Protein AF-A0A7R9TCC6-F1 (afdb_monomer_lite)

Foldseek 3Di:
DDDDDDDDDDDDDDDDDDDDDDDYDDDDDDDDDDDPDPPPPDVVNVVVVPDAQPEPDPPVDAAAWQQQFAADDDDDPCPPPCVQDDPSHHHDQPDPVDGDGDLGDARHAHPVPRDGHHAAWADWDWDDPDPFKIKIKTKHFFQAQPVSYWYDWDAAPVRAIETGMFIKIWIFGPVCVVCVVVDDDTSVVTTPGMDGLARWEAEQVRFTADAQDPVAADQGNHRQQQAFNNRGGWFPGDHDPGRYYQGTKHDKDFQQACNVHDPPDHNATKIKIKHDDGHTDPPDDGGPPIWMWIARRVVSYTYTD

Secondary structure (DSSP, 8-state):
-PPPP--PPPPP------------------------------HHHHHHTSS----S---SSPEETT--------TTTTTT-GGG--TT-------TT-----S--TTEE-TTT--B--SEEEEEEEEESSSSEEEEEEEEE--GGGGT-PPPPEEETTTEEEEES-EEEEEEEHHHHHHGGGS---GGGTEEEEEES-SEEE-TTSPBP----TTS---SS--GGGB-TTS-B-BSS--SSSSEEE-EEEEEEEE-TTTTSTTSS-SS-EEEEEEEE--B-TT------S-EEEEETTTTEEEE-

Organism: NCBI:txid156133

Radius of gyration: 25.41 Å; chains: 1; bounding box: 68×79×52 Å

Sequence (305 aa):
RALATHQPRLSLRHGTSEGSATDPSPAASAGRALYRRRATMSRLALLMAATGARKMLQDDSMIPLGSTTALVCEASDAGDNMALVADGLSGDTDWPHGHLKPIVTVGETDPNTGVTITGVPDGMGPYLLDEDTVRLVFQSESYGPLTAYETYTYTVNDGVKFTGSHLYGVDMDRSKLGEFMSNDVPASDMIKQAVNMIETVYNANGELVVKRNPDGPTTTGAFDSAVDVAGNYVLEAMPTEADWHYMSMCSSHMAPKHQWGEGMGFVDDVYLTVEEWTNYDPNATAFIGLPMHAVDVATKTAYTT

pLDDT: mean 78.73, std 25.2, range [24.72, 98.56]

Structure (mmCIF, N/CA/C/O backbone):
data_AF-A0A7R9TCC6-F1
#
_entry.id   AF-A0A7R9TCC6-F1
#
loop_
_atom_site.group_PDB
_atom_site.id
_atom_site.type_symbol
_atom_site.label_atom_id
_atom_site.label_alt_id
_atom_site.label_comp_id
_atom_site.label_asym_id
_atom_site.label_entity_id
_atom_site.label_seq_id
_atom_site.pdbx_PDB_ins_code
_atom_site.Cartn_x
_atom_site.Cartn_y
_atom_site.Cartn_z
_atom_site.occupancy
_atom_site.B_iso_or_equiv
_atom_site.auth_seq_id
_atom_site.auth_comp_id
_atom_site.auth_asym_id
_atom_site.auth_atom_id
_atom_site.pdbx_PDB_model_num
ATOM 1 N N . ARG A 1 1 ? -36.147 32.589 -27.635 1.00 40.44 1 ARG A N 1
ATOM 2 C CA . ARG A 1 1 ? -35.842 32.937 -26.226 1.00 40.44 1 ARG A CA 1
ATOM 3 C C . ARG A 1 1 ? -34.512 32.283 -25.893 1.00 40.44 1 ARG A C 1
ATOM 5 O O . ARG A 1 1 ? -34.484 31.079 -25.702 1.00 40.44 1 ARG A O 1
ATOM 12 N N . ALA A 1 2 ? -33.430 33.051 -25.993 1.00 28.45 2 ALA A N 1
ATOM 13 C CA . ALA A 1 2 ? -32.065 32.603 -25.746 1.00 28.45 2 ALA A CA 1
ATOM 14 C C . ALA A 1 2 ? -31.741 32.773 -24.254 1.00 28.45 2 ALA A C 1
ATOM 16 O O . ALA A 1 2 ? -32.086 33.804 -23.677 1.00 28.45 2 ALA A O 1
ATOM 17 N N . LEU A 1 3 ? -31.127 31.758 -23.648 1.00 29.73 3 LEU A N 1
ATOM 18 C CA . LEU A 1 3 ? -30.639 31.776 -22.271 1.00 29.73 3 LEU A CA 1
ATOM 19 C C . LEU A 1 3 ? -29.152 32.137 -22.296 1.00 29.73 3 LEU A C 1
ATOM 21 O O . LEU A 1 3 ? -28.356 31.462 -22.944 1.00 29.73 3 LEU A O 1
ATOM 25 N N . ALA A 1 4 ? -28.815 33.239 -21.631 1.00 29.92 4 ALA A N 1
ATOM 26 C CA . ALA A 1 4 ? -27.461 33.744 -21.479 1.00 29.92 4 ALA A CA 1
ATOM 27 C C . ALA A 1 4 ? -26.789 33.108 -20.254 1.00 29.92 4 ALA A C 1
ATOM 29 O O . ALA A 1 4 ? -27.358 33.072 -19.165 1.00 29.92 4 ALA A O 1
ATOM 30 N N . THR A 1 5 ? -25.562 32.640 -20.452 1.00 31.08 5 THR A N 1
ATOM 31 C CA . THR A 1 5 ? -24.626 32.156 -19.435 1.00 31.08 5 THR A CA 1
ATOM 32 C C . THR A 1 5 ? -23.882 33.330 -18.793 1.00 31.08 5 THR A C 1
ATOM 34 O O . THR A 1 5 ? -23.337 34.178 -19.503 1.00 31.08 5 THR A O 1
ATOM 37 N N . HIS A 1 6 ? -23.809 33.370 -17.461 1.00 27.97 6 HIS A N 1
ATOM 38 C CA . HIS A 1 6 ? -22.962 34.299 -16.710 1.00 27.97 6 HIS A CA 1
ATOM 39 C C . HIS A 1 6 ? -21.773 33.543 -16.101 1.00 27.97 6 HIS A C 1
ATOM 41 O O . HIS A 1 6 ? -21.956 32.671 -15.260 1.00 27.97 6 HIS A O 1
ATOM 47 N N . GLN A 1 7 ? -20.561 33.912 -16.519 1.00 24.72 7 GLN A N 1
ATOM 48 C CA . GLN A 1 7 ? -19.324 33.707 -15.765 1.00 24.72 7 GLN A CA 1
ATOM 49 C C . GLN A 1 7 ? -18.737 35.084 -15.423 1.00 24.72 7 GLN A C 1
ATOM 51 O O . GLN A 1 7 ? -18.648 35.923 -16.326 1.00 24.72 7 GLN A O 1
ATOM 56 N N . PRO A 1 8 ? -18.292 35.347 -14.183 1.00 29.61 8 PRO A N 1
ATOM 57 C CA . PRO A 1 8 ? -17.514 36.539 -13.879 1.00 29.61 8 PRO A CA 1
ATOM 58 C C . PRO A 1 8 ? -16.011 36.284 -14.074 1.00 29.61 8 PRO A C 1
ATOM 60 O O . PRO A 1 8 ? -15.427 35.406 -13.445 1.00 29.61 8 PRO A O 1
ATOM 63 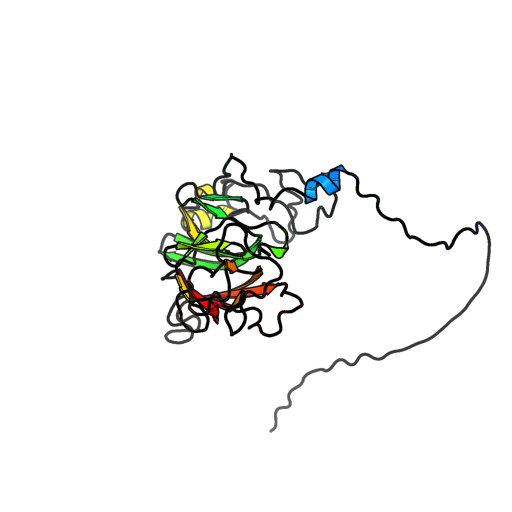N N . ARG A 1 9 ? -15.374 37.111 -14.913 1.00 27.11 9 ARG A N 1
ATOM 64 C CA . ARG A 1 9 ? -13.919 37.330 -14.937 1.00 27.11 9 ARG A CA 1
ATOM 65 C C . ARG A 1 9 ? -13.574 38.433 -13.932 1.00 27.11 9 ARG A C 1
ATOM 67 O O . ARG A 1 9 ? -14.089 39.540 -14.069 1.00 27.11 9 ARG A O 1
ATOM 74 N N . LEU A 1 10 ? -12.676 38.169 -12.982 1.00 25.31 10 LEU A N 1
ATOM 75 C CA . LEU A 1 10 ? -12.030 39.215 -12.183 1.00 25.31 10 LEU A CA 1
ATOM 76 C C . LEU A 1 10 ? -10.725 39.653 -12.865 1.00 25.31 10 LEU A C 1
ATOM 78 O O . LEU A 1 10 ? -9.845 38.837 -13.120 1.00 25.31 10 LEU A O 1
ATOM 82 N N . SER A 1 11 ? -10.608 40.950 -13.160 1.00 27.22 11 SER A N 1
ATOM 83 C CA . SER A 1 11 ? -9.392 41.591 -13.671 1.00 27.22 11 SER A CA 1
ATOM 84 C C . SER A 1 11 ? -8.663 42.328 -12.546 1.00 27.22 11 SER A C 1
ATOM 86 O O . SER A 1 11 ? -9.252 43.205 -11.911 1.00 27.22 11 SER A O 1
ATOM 88 N N . LEU A 1 12 ? -7.378 42.037 -12.349 1.00 26.34 12 LEU A N 1
ATOM 89 C CA . LEU A 1 12 ? -6.474 42.806 -11.490 1.00 26.34 12 LEU A CA 1
ATOM 90 C C . LEU A 1 12 ? -6.068 44.118 -12.184 1.00 26.34 12 LEU A C 1
ATOM 92 O O . LEU A 1 12 ? -5.608 44.106 -13.326 1.00 26.34 12 LEU A O 1
ATOM 96 N N . ARG A 1 13 ? -6.229 45.255 -11.495 1.00 25.66 13 ARG A N 1
ATOM 97 C CA . ARG A 1 13 ? -5.664 46.557 -11.890 1.00 25.66 13 ARG A CA 1
ATOM 98 C C . ARG A 1 13 ? -4.507 46.922 -10.961 1.00 25.66 13 ARG A C 1
ATOM 100 O O . ARG A 1 13 ? -4.672 46.922 -9.746 1.00 25.66 13 ARG A O 1
ATOM 107 N N . HIS A 1 14 ? -3.372 47.290 -11.552 1.00 29.20 14 HIS A N 1
ATOM 108 C CA . HIS A 1 14 ? -2.267 47.973 -10.882 1.00 29.20 14 HIS A CA 1
ATOM 109 C C . HIS A 1 14 ? -2.614 49.440 -10.594 1.00 29.20 14 HIS A C 1
ATOM 111 O O . HIS A 1 14 ? -3.191 50.122 -11.441 1.00 29.20 14 HIS A O 1
ATOM 117 N N . GLY A 1 15 ? -2.196 49.931 -9.426 1.00 26.42 15 GLY A N 1
ATOM 118 C CA . GLY A 1 15 ? -2.193 51.346 -9.070 1.00 26.42 15 GLY A CA 1
ATOM 119 C C . GLY A 1 15 ? -0.976 51.669 -8.204 1.00 26.42 15 GLY A C 1
ATOM 120 O O . GLY A 1 15 ? -0.813 51.110 -7.126 1.00 26.42 15 GLY A O 1
ATOM 121 N N . THR A 1 16 ? -0.115 52.545 -8.713 1.00 32.56 16 THR A N 1
ATOM 122 C CA . THR A 1 16 ? 1.040 53.155 -8.042 1.00 32.56 16 THR A CA 1
ATOM 123 C C . THR A 1 16 ? 0.650 54.518 -7.471 1.00 32.56 16 THR A C 1
ATOM 125 O O . THR A 1 16 ? 0.031 55.302 -8.191 1.00 32.56 16 THR A O 1
ATOM 128 N N . SER A 1 17 ? 1.093 54.862 -6.259 1.00 28.56 17 SER A N 1
ATOM 129 C CA . SER A 1 17 ? 1.273 56.267 -5.862 1.00 28.56 17 SER A CA 1
ATOM 130 C C . SER A 1 17 ? 2.271 56.413 -4.711 1.00 28.56 17 SER A C 1
ATOM 132 O O . SER A 1 17 ? 2.107 55.802 -3.657 1.00 28.56 17 SER A O 1
ATOM 134 N N . GLU A 1 18 ? 3.283 57.244 -4.949 1.00 29.09 18 GLU A N 1
ATOM 135 C CA . GLU A 1 18 ? 4.304 57.723 -4.014 1.00 29.09 18 GLU A CA 1
ATOM 136 C C . GLU A 1 18 ? 3.765 58.799 -3.050 1.00 29.09 18 GLU A C 1
ATOM 138 O O . GLU A 1 18 ? 2.818 59.517 -3.372 1.00 29.09 18 GLU A O 1
ATOM 143 N N . GLY A 1 19 ? 4.432 58.957 -1.898 1.00 27.67 19 GLY A N 1
ATOM 144 C CA . GLY A 1 19 ? 4.244 60.068 -0.957 1.00 27.67 19 GLY A CA 1
ATOM 145 C C . GLY A 1 19 ? 5.304 60.096 0.159 1.00 27.67 19 GLY A C 1
ATOM 146 O O . GLY A 1 19 ? 5.155 59.429 1.176 1.00 27.67 19 GLY A O 1
ATOM 147 N N . SER A 1 20 ? 6.379 60.864 -0.061 1.00 26.59 20 SER A N 1
ATOM 148 C CA . SER A 1 20 ? 7.428 61.339 0.880 1.00 26.59 20 SER A CA 1
ATOM 149 C C . SER A 1 20 ? 6.892 62.424 1.842 1.00 26.59 20 SER A C 1
ATOM 151 O O . SER A 1 20 ? 5.878 63.021 1.504 1.00 26.59 20 SER A O 1
ATOM 153 N N . ALA A 1 21 ? 7.493 62.921 2.934 1.00 29.02 21 ALA A N 1
ATOM 154 C CA . ALA A 1 21 ? 8.648 62.713 3.834 1.00 29.02 21 ALA A CA 1
ATOM 155 C C . ALA A 1 21 ? 8.416 63.707 5.024 1.00 29.02 21 ALA A C 1
ATOM 157 O O . ALA A 1 21 ? 7.606 64.617 4.869 1.00 29.02 21 ALA A O 1
ATOM 158 N N . THR A 1 22 ? 8.914 63.502 6.255 1.00 29.89 22 THR A N 1
ATOM 159 C CA . THR A 1 22 ? 10.053 64.179 6.967 1.00 29.89 22 THR A CA 1
ATOM 160 C C . THR A 1 22 ? 9.648 64.208 8.464 1.00 29.89 22 THR A C 1
ATOM 162 O O . THR A 1 22 ? 8.463 64.399 8.720 1.00 29.89 22 THR A O 1
ATOM 165 N N . ASP A 1 23 ? 10.453 63.981 9.515 1.00 27.70 23 ASP A N 1
ATOM 166 C CA . ASP A 1 23 ? 11.758 64.561 9.910 1.00 27.70 23 ASP A CA 1
ATOM 167 C C . ASP A 1 23 ? 12.348 63.786 11.159 1.00 27.70 23 ASP A C 1
ATOM 169 O O . ASP A 1 23 ? 11.707 62.825 11.591 1.00 27.70 23 ASP A O 1
ATOM 173 N N . PRO A 1 24 ? 13.540 64.080 11.754 1.00 38.97 24 PRO A N 1
ATOM 174 C CA . PRO A 1 24 ? 14.648 63.105 11.820 1.00 38.97 24 PRO A CA 1
ATOM 175 C C . PRO A 1 24 ? 15.415 62.908 13.173 1.00 38.97 24 PRO A C 1
ATOM 177 O O . PRO A 1 24 ? 15.447 63.778 14.036 1.00 38.97 24 PRO A O 1
ATOM 180 N N . SER A 1 25 ? 16.198 61.805 13.220 1.00 28.34 25 SER A N 1
ATOM 181 C CA . SER A 1 25 ? 17.515 61.574 13.896 1.00 28.34 25 SER A CA 1
ATOM 182 C C . SER A 1 25 ? 17.649 61.472 15.438 1.00 28.34 25 SER A C 1
ATOM 184 O O . SER A 1 25 ? 16.821 62.012 16.161 1.00 28.34 25 SER A O 1
ATOM 186 N N . PRO A 1 26 ? 18.785 60.956 15.993 1.00 36.88 26 PRO A N 1
ATOM 187 C CA . PRO A 1 26 ? 19.748 59.938 15.505 1.00 36.88 26 PRO A CA 1
ATOM 188 C C . PRO A 1 26 ? 20.243 58.946 16.601 1.00 36.88 26 PRO A C 1
ATOM 190 O O . PRO A 1 26 ? 20.435 59.341 17.745 1.00 36.88 26 PRO A O 1
ATOM 193 N N . ALA A 1 27 ? 20.620 57.710 16.237 1.00 26.62 27 ALA A N 1
ATOM 194 C CA . ALA A 1 27 ? 21.829 57.043 16.765 1.00 26.62 27 ALA A CA 1
ATOM 195 C C . ALA A 1 27 ? 22.107 55.683 16.095 1.00 26.62 27 ALA A C 1
ATOM 197 O O . ALA A 1 27 ? 21.217 54.858 15.928 1.00 26.62 27 ALA A O 1
ATOM 198 N N . ALA A 1 28 ? 23.400 55.459 15.840 1.00 27.64 28 ALA A N 1
ATOM 199 C CA . ALA A 1 28 ? 24.086 54.181 15.626 1.00 27.64 28 ALA A CA 1
ATOM 200 C C . ALA A 1 28 ? 24.009 53.524 14.233 1.00 27.64 28 ALA A C 1
ATOM 202 O O . ALA A 1 28 ? 23.417 52.477 13.996 1.00 27.64 28 ALA A O 1
ATOM 203 N N . SER A 1 29 ? 24.788 54.126 13.338 1.00 28.33 29 SER A N 1
ATOM 204 C CA . SER A 1 29 ? 25.537 53.480 12.262 1.00 28.33 29 SER A CA 1
ATOM 205 C C . SER A 1 29 ? 26.336 52.244 12.715 1.00 28.33 29 SER A C 1
ATOM 207 O O . SER A 1 29 ? 27.176 52.376 13.604 1.00 28.33 29 SER A O 1
ATOM 209 N N . ALA A 1 30 ? 26.186 51.109 12.022 1.00 26.97 30 ALA A N 1
ATOM 210 C CA . ALA A 1 30 ? 27.293 50.238 11.591 1.00 26.97 30 ALA A CA 1
ATOM 211 C C . ALA A 1 30 ? 26.784 49.036 10.765 1.00 26.97 30 ALA A C 1
ATOM 213 O O . ALA A 1 30 ? 26.001 48.228 11.249 1.00 26.97 30 ALA A O 1
ATOM 214 N N . GLY A 1 31 ? 27.321 48.867 9.551 1.00 26.45 31 GLY A N 1
ATOM 215 C CA . GLY A 1 31 ? 27.632 47.531 9.026 1.00 26.45 31 GLY A CA 1
ATOM 216 C C . GLY A 1 31 ? 26.641 46.856 8.072 1.00 26.45 31 GLY A C 1
ATOM 217 O O . GLY A 1 31 ? 26.102 45.801 8.385 1.00 26.45 31 GLY A O 1
ATOM 218 N N . ARG A 1 32 ? 26.537 47.348 6.830 1.00 32.03 32 ARG A N 1
ATOM 219 C CA . ARG A 1 32 ? 26.338 46.451 5.675 1.00 32.03 32 ARG A CA 1
ATOM 220 C C . ARG A 1 32 ? 27.673 45.765 5.371 1.00 32.03 32 ARG A C 1
ATOM 222 O O . ARG A 1 32 ? 28.572 46.409 4.840 1.00 32.03 32 ARG A O 1
ATOM 229 N N . ALA A 1 33 ? 27.797 44.476 5.684 1.00 27.50 33 ALA A N 1
ATOM 230 C CA . ALA A 1 33 ? 28.863 43.618 5.169 1.00 27.50 33 ALA A CA 1
ATOM 231 C C . ALA A 1 33 ? 28.423 42.142 5.150 1.00 27.50 33 ALA A C 1
ATOM 233 O O . ALA A 1 33 ? 28.149 41.552 6.188 1.00 27.50 33 ALA A O 1
ATOM 234 N N . LEU A 1 34 ? 28.356 41.586 3.936 1.00 29.92 34 LEU A N 1
ATOM 235 C CA . LEU A 1 34 ? 28.563 40.181 3.560 1.00 29.92 34 LEU A CA 1
ATOM 236 C C . LEU A 1 34 ? 28.294 39.093 4.620 1.00 29.92 34 LEU A C 1
ATOM 238 O O . LEU A 1 34 ? 29.189 38.694 5.364 1.00 29.92 34 LEU A O 1
ATOM 242 N N . TYR A 1 35 ? 27.121 38.462 4.545 1.00 25.22 35 TYR A N 1
ATOM 243 C CA . TYR A 1 35 ? 26.903 37.138 5.133 1.00 25.22 35 TYR A CA 1
ATOM 244 C C . TYR A 1 35 ? 27.359 36.048 4.142 1.00 25.22 35 TYR A C 1
ATOM 246 O O . TYR A 1 35 ? 26.567 35.419 3.451 1.00 25.22 35 TYR A O 1
ATOM 254 N N . ARG A 1 36 ? 28.677 35.828 4.047 1.00 33.88 36 ARG A N 1
ATOM 255 C CA . ARG A 1 36 ? 29.239 34.517 3.677 1.00 33.88 36 ARG A CA 1
ATOM 256 C C . ARG A 1 36 ? 29.751 33.881 4.964 1.00 33.88 36 ARG A C 1
ATOM 258 O O . ARG A 1 36 ? 30.917 34.039 5.313 1.00 33.88 36 ARG A O 1
ATOM 265 N N . ARG A 1 37 ? 28.890 33.155 5.675 1.00 27.45 37 ARG A N 1
ATOM 266 C CA . ARG A 1 37 ? 29.344 32.171 6.661 1.00 27.45 37 ARG A CA 1
ATOM 267 C C . ARG A 1 37 ? 29.232 30.799 6.018 1.00 27.45 37 ARG A C 1
ATOM 269 O O . ARG A 1 37 ? 28.140 30.274 5.848 1.00 27.45 37 ARG A O 1
ATOM 276 N N . ARG A 1 38 ? 30.386 30.237 5.642 1.00 30.78 38 ARG A N 1
ATOM 277 C CA . ARG A 1 38 ? 30.543 28.786 5.525 1.00 30.78 38 ARG A CA 1
ATOM 278 C C . ARG A 1 38 ? 30.101 28.207 6.865 1.00 30.78 38 ARG A C 1
ATOM 280 O O . ARG A 1 38 ? 30.753 28.468 7.874 1.00 30.78 38 ARG A O 1
ATOM 287 N N . ALA A 1 39 ? 28.988 27.484 6.875 1.00 30.88 39 ALA A N 1
ATOM 288 C CA . ALA A 1 39 ? 28.651 26.624 7.990 1.00 30.88 39 ALA A CA 1
ATOM 289 C C . ALA A 1 39 ? 29.742 25.553 8.059 1.00 30.88 39 ALA A C 1
ATOM 291 O O . ALA A 1 39 ? 29.867 24.703 7.178 1.00 30.88 39 ALA A O 1
ATOM 292 N N . THR A 1 40 ? 30.601 25.650 9.065 1.00 30.05 40 THR A N 1
ATOM 293 C CA . THR A 1 40 ? 31.501 24.568 9.434 1.00 30.05 40 THR A CA 1
ATOM 294 C C . THR A 1 40 ? 30.609 23.448 9.958 1.00 30.05 40 THR A C 1
ATOM 296 O O . THR A 1 40 ? 30.178 23.489 11.109 1.00 30.05 40 THR A O 1
ATOM 299 N N . MET A 1 41 ? 30.265 22.483 9.100 1.00 29.27 41 MET A N 1
ATOM 300 C CA . MET A 1 41 ? 29.653 21.236 9.549 1.00 29.27 41 MET A CA 1
ATOM 301 C C . MET A 1 41 ? 30.573 20.623 10.603 1.00 29.27 41 MET A C 1
ATOM 303 O O . MET A 1 41 ? 31.751 20.361 10.347 1.00 29.27 41 MET A O 1
ATOM 307 N N . SER A 1 42 ? 30.036 20.429 11.805 1.00 30.38 42 SER A N 1
ATOM 308 C CA . SER A 1 42 ? 30.678 19.611 12.827 1.00 30.38 42 SER A CA 1
ATOM 309 C C . SER A 1 42 ? 31.015 18.249 12.219 1.00 30.38 42 SER A C 1
ATOM 311 O O . SER A 1 42 ? 30.196 17.666 11.508 1.00 30.38 42 SER A O 1
ATOM 313 N N . ARG A 1 43 ? 32.204 17.712 12.521 1.00 27.88 43 ARG A N 1
ATOM 314 C CA . ARG A 1 43 ? 32.612 16.355 12.114 1.00 27.88 43 ARG A CA 1
ATOM 315 C C . ARG A 1 43 ? 31.603 15.276 12.532 1.00 27.88 43 ARG A C 1
ATOM 317 O O . ARG A 1 43 ? 31.623 14.208 11.943 1.00 27.88 43 ARG A O 1
ATOM 324 N N . LEU A 1 44 ? 30.707 15.562 13.481 1.00 28.80 44 LEU A N 1
ATOM 325 C CA . LEU A 1 44 ? 29.616 14.675 13.888 1.00 28.80 44 LEU A CA 1
ATOM 326 C C . LEU A 1 44 ? 28.447 14.646 12.879 1.00 28.80 44 LEU A C 1
ATOM 328 O O . LEU A 1 44 ? 27.855 13.596 12.678 1.00 28.80 44 LEU A O 1
ATOM 332 N N . ALA A 1 45 ? 28.164 15.758 12.188 1.00 29.78 45 ALA A N 1
ATOM 333 C CA . ALA A 1 45 ? 27.152 15.819 11.125 1.00 29.78 45 ALA A CA 1
ATOM 334 C C . ALA A 1 45 ? 27.651 15.166 9.825 1.00 29.78 45 ALA A C 1
ATOM 336 O O . ALA A 1 45 ? 26.890 14.510 9.124 1.00 29.78 45 ALA A O 1
ATOM 337 N N . LEU A 1 46 ? 28.956 15.271 9.546 1.00 29.03 46 LEU A N 1
ATOM 338 C CA . LEU A 1 46 ? 29.576 14.608 8.395 1.00 29.03 46 LEU A CA 1
ATOM 339 C C . LEU A 1 46 ? 29.750 13.091 8.607 1.00 29.03 46 LEU A C 1
ATOM 341 O O . LEU A 1 46 ? 29.798 12.346 7.636 1.00 29.03 46 LEU A O 1
ATOM 345 N N . LEU A 1 47 ? 29.802 12.621 9.861 1.00 25.36 47 LEU A N 1
ATOM 346 C CA . LEU A 1 47 ? 29.839 11.187 10.177 1.00 25.36 47 LEU A CA 1
ATOM 347 C C . LEU A 1 47 ? 28.451 10.525 10.089 1.00 25.36 47 LEU A C 1
ATOM 349 O O . LEU A 1 47 ? 28.373 9.333 9.828 1.00 25.36 47 LEU A O 1
ATOM 353 N N . MET A 1 48 ? 27.368 11.295 10.250 1.00 29.97 48 MET A N 1
ATOM 354 C CA . MET A 1 48 ? 25.981 10.818 10.107 1.00 29.97 48 MET A CA 1
ATOM 355 C C . MET A 1 48 ? 25.552 10.645 8.639 1.00 29.97 48 MET A C 1
ATOM 357 O O . MET A 1 48 ? 24.633 9.883 8.367 1.00 29.97 48 MET A O 1
ATOM 361 N N . ALA A 1 49 ? 26.221 11.322 7.699 1.00 29.75 49 ALA A N 1
ATOM 362 C CA . ALA A 1 49 ? 25.941 11.243 6.261 1.00 29.75 49 ALA A CA 1
ATOM 363 C C . ALA A 1 49 ? 26.702 10.108 5.540 1.00 29.75 49 ALA A C 1
ATOM 365 O O . ALA A 1 49 ? 26.542 9.931 4.337 1.00 29.75 49 ALA A O 1
ATOM 366 N N . ALA A 1 50 ? 27.557 9.360 6.249 1.00 26.92 50 ALA A N 1
ATOM 367 C CA . ALA A 1 50 ? 28.496 8.406 5.651 1.00 26.92 50 ALA A CA 1
ATOM 368 C C . ALA A 1 50 ? 28.158 6.923 5.905 1.00 26.92 50 ALA A C 1
ATOM 370 O O . ALA A 1 50 ? 28.938 6.050 5.528 1.00 26.92 50 ALA A O 1
ATOM 371 N N . THR A 1 51 ? 27.018 6.607 6.524 1.00 29.16 51 THR A N 1
ATOM 372 C CA . THR A 1 51 ? 26.648 5.219 6.849 1.00 29.16 51 THR A CA 1
ATOM 373 C C . THR A 1 51 ? 25.178 4.941 6.561 1.00 29.16 51 THR A C 1
ATOM 375 O O . THR A 1 51 ? 24.352 5.135 7.446 1.00 29.16 51 THR A O 1
ATOM 378 N N . GLY A 1 52 ? 24.911 4.437 5.352 1.00 31.48 52 GLY A N 1
ATOM 379 C CA . GLY A 1 52 ? 23.751 3.610 5.003 1.00 31.48 52 GLY A CA 1
ATOM 380 C C . GLY A 1 52 ? 22.391 4.303 5.023 1.00 31.48 52 GLY A C 1
ATOM 381 O O . GLY A 1 52 ? 22.124 5.167 5.850 1.00 31.48 52 GLY A O 1
ATOM 382 N N . ALA A 1 53 ? 21.511 3.885 4.114 1.00 34.72 53 ALA A N 1
ATOM 383 C CA . ALA A 1 53 ? 20.082 4.137 4.218 1.00 34.72 53 ALA A CA 1
ATOM 384 C C . ALA A 1 53 ? 19.641 3.917 5.673 1.00 34.72 53 ALA A C 1
ATOM 386 O O . ALA A 1 53 ? 19.805 2.828 6.234 1.00 34.72 53 ALA A O 1
ATOM 387 N N . ARG A 1 54 ? 19.154 4.974 6.326 1.00 39.19 54 ARG A N 1
ATOM 388 C CA . ARG A 1 54 ? 18.519 4.810 7.626 1.00 39.19 54 ARG A CA 1
ATOM 389 C C . ARG A 1 54 ? 17.188 4.148 7.327 1.00 39.19 54 ARG A C 1
ATOM 391 O O . ARG A 1 54 ? 16.255 4.811 6.899 1.00 39.19 54 ARG A O 1
ATOM 398 N N . LYS A 1 55 ? 17.127 2.833 7.533 1.00 42.84 55 LYS A N 1
ATOM 399 C CA . LYS A 1 55 ? 15.885 2.092 7.769 1.00 42.84 55 LYS A CA 1
ATOM 400 C C . LYS A 1 55 ? 14.934 2.994 8.556 1.00 42.84 55 LYS A C 1
ATOM 402 O O . LYS A 1 55 ? 15.352 3.527 9.590 1.00 42.84 55 LYS A O 1
ATOM 407 N N . MET A 1 56 ? 13.690 3.166 8.110 1.00 43.88 56 MET A N 1
ATOM 408 C CA . MET A 1 56 ? 12.638 3.568 9.042 1.00 43.88 56 MET A CA 1
ATOM 409 C C . MET A 1 56 ? 12.551 2.475 10.110 1.00 43.88 56 MET A C 1
ATOM 411 O O . MET A 1 56 ? 11.923 1.447 9.905 1.00 43.88 56 MET A O 1
ATOM 415 N N . LEU A 1 57 ? 13.302 2.692 11.193 1.00 40.12 57 LEU A N 1
ATOM 416 C CA . LEU A 1 57 ? 13.255 2.022 12.487 1.00 40.12 57 LEU A CA 1
ATOM 417 C C . LEU A 1 57 ? 12.986 0.516 12.403 1.00 40.12 57 LEU A C 1
ATOM 419 O O . LEU A 1 57 ? 11.872 0.054 12.625 1.00 40.12 57 LEU A O 1
ATOM 423 N N . GLN A 1 58 ? 14.047 -0.257 12.168 1.00 40.69 58 GLN A N 1
ATOM 424 C CA . GLN A 1 58 ? 14.113 -1.617 12.699 1.00 40.69 58 GLN A CA 1
ATOM 425 C C . GLN A 1 58 ? 14.381 -1.488 14.206 1.00 40.69 58 GLN A C 1
ATOM 427 O O . GLN A 1 58 ? 15.518 -1.613 14.654 1.00 40.69 58 GLN A O 1
ATOM 432 N N . ASP A 1 59 ? 13.354 -1.101 14.960 1.00 43.03 59 ASP A N 1
ATOM 433 C CA . ASP A 1 59 ? 13.330 -1.320 16.401 1.00 43.03 59 ASP A CA 1
ATOM 434 C C . ASP A 1 59 ? 12.985 -2.802 16.608 1.00 43.03 59 ASP A C 1
ATOM 436 O O . ASP A 1 59 ? 12.025 -3.314 16.031 1.00 43.03 59 ASP A O 1
ATOM 440 N N . ASP A 1 60 ? 13.793 -3.514 17.392 1.00 45.88 60 ASP A N 1
ATOM 441 C CA . ASP A 1 60 ? 13.559 -4.920 17.739 1.00 45.88 60 ASP A CA 1
ATOM 442 C C . ASP A 1 60 ? 12.278 -5.108 18.589 1.00 45.88 60 ASP A C 1
ATOM 444 O O . ASP A 1 60 ? 11.888 -6.238 18.893 1.00 45.88 60 ASP A O 1
ATOM 448 N N . SER A 1 61 ? 11.593 -4.018 18.959 1.00 59.00 61 SER A N 1
ATOM 449 C CA . SER A 1 61 ? 10.251 -4.024 19.537 1.00 59.00 61 SER A CA 1
ATOM 450 C C . SER A 1 61 ? 9.187 -3.618 18.508 1.00 59.00 61 SER A C 1
ATOM 452 O O . SER A 1 61 ? 8.867 -2.450 18.318 1.00 59.00 61 SER A O 1
ATOM 454 N N . MET A 1 62 ? 8.602 -4.612 17.836 1.00 73.50 62 MET A N 1
ATOM 455 C CA . MET A 1 62 ? 7.422 -4.392 16.993 1.00 73.50 62 MET A CA 1
ATOM 456 C C . MET A 1 62 ? 6.296 -3.748 17.812 1.00 73.50 62 MET A C 1
ATOM 458 O O . MET A 1 62 ? 5.858 -4.322 18.812 1.00 73.50 62 MET A O 1
ATOM 462 N N . ILE A 1 63 ? 5.797 -2.593 17.366 1.00 88.19 63 ILE A N 1
ATOM 463 C CA . ILE A 1 63 ? 4.588 -1.976 17.920 1.00 88.19 63 ILE A CA 1
ATOM 464 C C . ILE A 1 63 ? 3.380 -2.684 17.286 1.00 88.19 63 ILE A C 1
ATOM 466 O O . ILE A 1 63 ? 3.258 -2.667 16.060 1.00 88.19 63 ILE A O 1
ATOM 470 N N . PRO A 1 64 ? 2.493 -3.336 18.061 1.00 92.12 64 PRO A N 1
ATOM 471 C CA . PRO A 1 64 ? 1.342 -4.027 17.489 1.00 92.12 64 PRO A CA 1
ATOM 472 C C . PRO A 1 64 ? 0.375 -3.068 16.786 1.00 92.12 64 PRO A C 1
ATOM 474 O O . PRO A 1 64 ? 0.110 -1.971 17.281 1.00 92.12 64 PRO A O 1
ATOM 477 N N . LEU A 1 65 ? -0.196 -3.513 15.669 1.00 94.88 65 LEU A N 1
ATOM 478 C CA . LEU A 1 65 ? -1.190 -2.765 14.897 1.00 94.88 65 LEU A CA 1
ATOM 479 C C . LEU A 1 65 ? -2.362 -2.246 15.742 1.00 94.88 65 LEU A C 1
ATOM 481 O O . LEU A 1 65 ? -3.009 -3.008 16.463 1.00 94.88 65 LEU A O 1
ATOM 485 N N . GLY A 1 66 ? -2.627 -0.941 15.635 1.00 94.56 66 GLY A N 1
ATOM 486 C CA . GLY A 1 66 ? -3.697 -0.227 16.329 1.00 94.56 66 GLY A CA 1
ATOM 487 C C . GLY A 1 66 ? -3.523 -0.115 17.842 1.00 94.56 66 GLY A C 1
ATOM 488 O O . GLY A 1 66 ? -4.500 0.151 18.547 1.00 94.56 66 GLY A O 1
ATOM 489 N N . SER A 1 67 ? -2.323 -0.368 18.371 1.00 93.69 67 SER A N 1
ATOM 490 C CA . SER A 1 67 ? -2.055 -0.265 19.811 1.00 93.69 67 SER A CA 1
ATOM 491 C C . SER A 1 67 ? -1.756 1.164 20.259 1.00 93.69 67 SER A C 1
ATOM 493 O O . SER A 1 67 ? -1.945 1.485 21.435 1.00 93.69 67 SER A O 1
ATOM 495 N N . THR A 1 68 ? -1.333 2.032 19.339 1.00 91.19 68 THR A N 1
ATOM 496 C CA . THR A 1 68 ? -1.060 3.437 19.630 1.00 91.19 68 THR A CA 1
ATOM 497 C C . THR A 1 68 ? -2.357 4.167 19.952 1.00 91.19 68 THR A C 1
ATOM 499 O O . THR A 1 68 ? -3.292 4.159 19.162 1.00 91.19 68 THR A O 1
ATOM 502 N N . THR A 1 69 ? -2.410 4.848 21.098 1.00 91.19 69 THR A N 1
ATOM 503 C CA . THR A 1 69 ? -3.536 5.723 21.479 1.00 91.19 69 THR A CA 1
ATOM 504 C C . THR A 1 69 ? -3.159 7.203 21.510 1.00 91.19 69 THR A C 1
ATOM 506 O O . THR A 1 69 ? -4.034 8.057 21.641 1.00 91.19 69 THR A O 1
ATOM 509 N N . ALA A 1 70 ? -1.863 7.514 21.424 1.00 87.44 70 ALA A N 1
ATOM 510 C CA . ALA A 1 70 ? -1.368 8.881 21.383 1.00 87.44 70 ALA A CA 1
ATOM 511 C C . ALA A 1 70 ? -1.764 9.567 20.066 1.00 87.44 70 ALA A C 1
ATOM 513 O O . ALA A 1 70 ? -1.716 8.966 18.994 1.00 87.44 70 ALA A O 1
ATOM 514 N N . LEU A 1 71 ? -2.136 10.841 20.160 1.00 85.56 71 LEU A N 1
ATOM 515 C CA . LEU A 1 71 ? -2.518 11.691 19.036 1.00 85.56 71 LEU A CA 1
ATOM 516 C C . LEU A 1 71 ? -1.400 12.702 18.790 1.00 85.56 71 LEU A C 1
ATOM 518 O O . LEU A 1 71 ? -1.392 13.780 19.386 1.00 85.56 71 LEU A O 1
ATOM 522 N N . VAL A 1 72 ? -0.426 12.352 17.955 1.00 69.38 72 VAL A N 1
ATOM 523 C CA . VAL A 1 72 ? 0.602 13.316 17.543 1.00 69.38 72 VAL A CA 1
ATOM 524 C C . VAL A 1 72 ? -0.022 14.246 16.509 1.00 69.38 72 VAL A C 1
ATOM 526 O O . VAL A 1 72 ? -0.572 13.797 15.506 1.00 69.38 72 VAL A O 1
ATOM 529 N N . CYS A 1 73 ? -0.003 15.540 16.802 1.00 55.00 73 CYS A N 1
ATOM 530 C CA . CYS A 1 73 ? -0.631 16.553 15.968 1.00 55.00 73 CYS A CA 1
ATOM 531 C C . CYS A 1 73 ? 0.238 16.847 14.755 1.00 55.00 73 CYS A C 1
ATOM 533 O O . CYS A 1 73 ? 1.453 16.949 14.893 1.00 55.00 73 CYS A O 1
ATOM 535 N N . GLU A 1 74 ? -0.447 16.937 13.617 1.00 50.78 74 GLU A N 1
ATOM 536 C CA . GLU A 1 74 ? -0.185 17.760 12.437 1.00 50.78 74 GLU A CA 1
ATOM 537 C C . GLU A 1 74 ? 1.268 17.949 11.965 1.00 50.78 74 GLU A C 1
ATOM 539 O O . GLU A 1 74 ? 2.191 18.322 12.691 1.00 50.78 74 GLU A O 1
ATOM 544 N N . ALA A 1 75 ? 1.454 17.792 10.655 1.00 47.09 75 ALA A N 1
ATOM 545 C CA . ALA A 1 75 ? 2.666 18.207 9.977 1.00 47.09 75 ALA A CA 1
ATOM 546 C C . ALA A 1 75 ? 2.959 19.693 10.274 1.00 47.09 75 ALA A C 1
ATOM 548 O O . ALA A 1 75 ? 2.343 20.577 9.687 1.00 47.09 75 ALA A O 1
ATOM 549 N N . SER A 1 76 ? 3.970 19.950 11.112 1.00 56.22 76 SER A N 1
ATOM 550 C CA . SER A 1 76 ? 4.634 21.247 11.379 1.00 56.22 76 SER A CA 1
ATOM 551 C C . SER A 1 76 ? 4.298 21.993 12.679 1.00 56.22 76 SER A C 1
ATOM 553 O O . SER A 1 76 ? 4.972 22.990 12.935 1.00 56.22 76 SER A O 1
ATOM 555 N N . ASP A 1 77 ? 3.387 21.533 13.545 1.00 56.44 77 ASP A N 1
ATOM 556 C CA . ASP A 1 77 ? 3.062 22.262 14.797 1.00 56.44 77 ASP A CA 1
ATOM 557 C C . ASP A 1 77 ? 4.246 22.369 15.767 1.00 56.44 77 ASP A C 1
ATOM 559 O O . ASP A 1 77 ? 4.477 23.398 16.409 1.00 56.44 77 ASP A O 1
ATOM 563 N N . ALA A 1 78 ? 5.063 21.318 15.833 1.00 64.19 78 ALA A N 1
ATOM 564 C CA . ALA A 1 78 ? 6.316 21.358 16.576 1.00 64.19 78 ALA A CA 1
ATOM 565 C C . ALA A 1 78 ? 7.425 22.127 15.831 1.00 64.19 78 ALA A C 1
ATOM 567 O O . ALA A 1 78 ? 8.406 22.535 16.458 1.00 64.19 78 ALA A O 1
ATOM 568 N N . GLY A 1 79 ? 7.293 22.333 14.513 1.00 68.50 79 GLY A N 1
ATOM 569 C CA . GLY A 1 79 ? 8.354 22.834 13.638 1.00 68.50 79 GLY A CA 1
ATOM 570 C C . GLY A 1 79 ? 9.690 22.133 13.912 1.00 68.50 79 GLY A C 1
ATOM 571 O O . GLY A 1 79 ? 9.765 20.908 13.958 1.00 68.50 79 GLY A O 1
ATOM 572 N N . ASP A 1 80 ? 10.728 22.925 14.188 1.00 70.50 80 ASP A N 1
ATOM 573 C CA . ASP A 1 80 ? 12.056 22.431 14.585 1.00 70.50 80 ASP A CA 1
ATOM 574 C C . ASP A 1 80 ? 12.226 22.280 16.117 1.00 70.50 80 ASP A C 1
ATOM 576 O O . ASP A 1 80 ? 13.319 21.979 16.612 1.00 70.50 80 ASP A O 1
ATOM 580 N N . ASN A 1 81 ? 11.181 22.535 16.912 1.00 75.69 81 ASN A N 1
ATOM 581 C CA . ASN A 1 81 ? 11.256 22.514 18.369 1.00 75.69 81 ASN A CA 1
ATOM 582 C C . ASN A 1 81 ? 11.041 21.102 18.928 1.00 75.69 81 ASN A C 1
ATOM 584 O O . ASN A 1 81 ? 9.953 20.729 19.363 1.00 75.69 81 ASN A O 1
ATOM 588 N N . MET A 1 82 ? 12.134 20.346 19.010 1.00 72.06 82 MET A N 1
ATOM 589 C CA . MET A 1 82 ? 12.150 18.980 19.548 1.00 72.06 82 MET A CA 1
ATOM 590 C C . MET A 1 82 ? 11.620 18.852 20.987 1.00 72.06 82 MET A C 1
ATOM 592 O O . MET A 1 82 ? 11.258 17.756 21.389 1.00 72.06 82 MET A O 1
ATOM 596 N N . ALA A 1 83 ? 11.542 19.935 21.772 1.00 74.38 83 ALA A N 1
ATOM 597 C CA . ALA A 1 83 ? 10.958 19.880 23.116 1.00 74.38 83 ALA A CA 1
ATOM 598 C C . ALA A 1 83 ? 9.430 19.680 23.110 1.00 74.38 83 ALA A C 1
ATOM 600 O O . ALA A 1 83 ? 8.867 19.317 24.140 1.00 74.38 83 ALA A O 1
ATOM 601 N N . LEU A 1 84 ? 8.771 19.937 21.975 1.00 71.12 84 LEU A N 1
ATOM 602 C CA . LEU A 1 84 ? 7.338 19.702 21.770 1.00 71.12 84 LEU A CA 1
ATOM 603 C C . LEU A 1 84 ? 7.051 18.309 21.187 1.00 71.12 84 LEU A C 1
ATOM 605 O O . LEU A 1 84 ? 5.897 17.902 21.128 1.00 71.12 84 LEU A O 1
ATOM 609 N N . VAL A 1 85 ? 8.091 17.574 20.779 1.00 70.31 85 VAL A N 1
ATOM 610 C CA . VAL A 1 85 ? 7.986 16.213 20.245 1.00 70.31 85 VAL A CA 1
ATOM 611 C C . VAL A 1 85 ? 8.358 15.237 21.356 1.00 70.31 85 VAL A C 1
ATOM 613 O O . VAL A 1 85 ? 9.534 15.049 21.665 1.00 70.31 85 VAL A O 1
ATOM 616 N N . ALA A 1 86 ? 7.352 14.628 21.977 1.00 70.62 86 ALA A N 1
ATOM 617 C CA . ALA A 1 86 ? 7.545 13.586 22.975 1.00 70.62 86 ALA A CA 1
ATOM 618 C C . ALA A 1 86 ? 6.981 12.264 22.454 1.00 70.62 86 ALA A C 1
ATOM 620 O O . ALA A 1 86 ? 5.808 12.179 22.097 1.00 70.62 86 ALA A O 1
ATOM 621 N N . ASP A 1 87 ? 7.832 11.241 22.409 1.00 69.88 87 ASP A N 1
ATOM 622 C CA . ASP A 1 87 ? 7.443 9.914 21.942 1.00 69.88 87 ASP A CA 1
ATOM 623 C C . ASP A 1 87 ? 6.349 9.300 22.831 1.00 69.88 87 ASP A C 1
ATOM 625 O O . ASP A 1 87 ? 6.360 9.457 24.056 1.00 69.88 87 ASP A O 1
ATOM 629 N N . GLY A 1 88 ? 5.385 8.630 22.201 1.00 70.62 88 GLY A N 1
ATOM 630 C CA . GLY A 1 88 ? 4.249 8.000 22.877 1.00 70.62 88 GLY A CA 1
ATOM 631 C C . GLY A 1 88 ? 3.267 8.952 23.576 1.00 70.62 88 GLY A C 1
ATOM 632 O O . GLY A 1 88 ? 2.395 8.474 24.303 1.00 70.62 88 GLY A O 1
ATOM 633 N N . LEU A 1 89 ? 3.373 10.274 23.386 1.00 77.38 89 LEU A N 1
ATOM 634 C CA . LEU A 1 89 ? 2.466 11.263 23.976 1.00 77.38 89 LEU A CA 1
ATOM 635 C C . LEU A 1 89 ? 1.686 12.029 22.907 1.00 77.38 89 LEU A C 1
ATOM 637 O O . LEU A 1 89 ? 2.177 12.288 21.811 1.00 77.38 89 LEU A O 1
ATOM 641 N N . SER A 1 90 ? 0.453 12.405 23.245 1.00 82.25 90 SER A N 1
ATOM 642 C CA . SER A 1 90 ? -0.349 13.285 22.396 1.00 82.25 90 SER A CA 1
ATOM 643 C C . SER A 1 90 ? 0.210 14.711 22.381 1.00 82.25 90 SER A C 1
ATOM 645 O O . SER A 1 90 ? 0.729 15.189 23.392 1.00 82.25 90 SER A O 1
ATOM 647 N N . GLY A 1 91 ? 0.047 15.392 21.245 1.00 79.44 91 GLY A N 1
ATOM 648 C CA . GLY A 1 91 ? 0.201 16.841 21.126 1.00 79.44 91 GLY A CA 1
ATOM 649 C C . GLY A 1 91 ? -1.051 17.596 21.597 1.00 79.44 91 GLY A C 1
ATOM 650 O O . GLY A 1 91 ? -1.740 17.160 22.524 1.00 79.44 91 GLY A O 1
ATOM 651 N N . ASP A 1 92 ? -1.349 18.729 20.959 1.00 78.94 92 ASP A N 1
ATOM 652 C CA . ASP A 1 92 ? -2.573 19.499 21.204 1.00 78.94 92 ASP A CA 1
ATOM 653 C C . ASP A 1 92 ? -3.824 18.816 20.619 1.00 78.94 92 ASP A C 1
ATOM 655 O O . ASP A 1 92 ? -4.024 18.730 19.416 1.00 78.94 92 ASP A O 1
ATOM 659 N N . THR A 1 93 ? -4.712 18.343 21.488 1.00 84.69 93 THR A N 1
ATOM 660 C CA . THR A 1 93 ? -5.909 17.593 21.075 1.00 84.69 93 THR A CA 1
ATOM 661 C C . THR A 1 93 ? -7.190 18.432 21.071 1.00 84.69 93 THR A C 1
ATOM 663 O O . THR A 1 93 ? -8.278 17.861 20.947 1.00 84.69 93 THR A O 1
ATOM 666 N N . ASP A 1 94 ? -7.091 19.764 21.198 1.00 83.44 94 ASP A N 1
ATOM 667 C CA . ASP A 1 94 ? -8.231 20.696 21.156 1.00 83.44 94 ASP A CA 1
ATOM 668 C C . ASP A 1 94 ? -8.733 20.936 19.717 1.00 83.44 94 ASP A C 1
ATOM 670 O O . ASP A 1 94 ? -8.751 22.046 19.182 1.00 83.44 94 ASP A O 1
ATOM 674 N N . TRP A 1 95 ? -9.124 19.85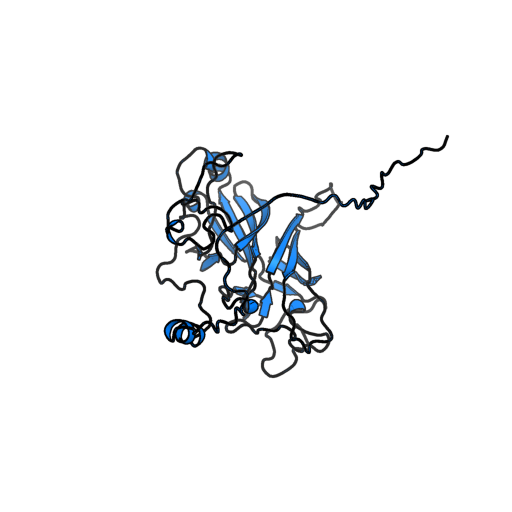0 19.049 1.00 84.12 95 TRP A N 1
ATOM 675 C CA . TRP A 1 95 ? -9.562 19.879 17.660 1.00 84.12 95 TRP A CA 1
ATOM 676 C C . TRP A 1 95 ? -10.902 20.618 17.506 1.00 84.12 95 TRP A C 1
ATOM 678 O O . TRP A 1 95 ? -11.887 20.271 18.170 1.00 84.12 95 TRP A O 1
ATOM 688 N N . PRO A 1 96 ? -11.032 21.541 16.533 1.00 85.56 96 PRO A N 1
ATOM 689 C CA . PRO A 1 96 ? -12.254 22.329 16.343 1.00 85.56 96 PRO A CA 1
ATOM 690 C C . PRO A 1 96 ? -13.467 21.499 15.890 1.00 85.56 96 PRO A C 1
ATOM 692 O O . PRO A 1 96 ? -14.600 21.984 15.922 1.00 85.56 96 PRO A O 1
ATOM 695 N N . HIS A 1 97 ? -13.245 20.262 15.437 1.00 85.50 97 HIS A N 1
ATOM 696 C CA . HIS A 1 97 ? -14.266 19.394 14.846 1.00 85.50 97 HIS A CA 1
ATOM 697 C C . HIS A 1 97 ? -14.565 18.130 15.668 1.00 85.50 97 HIS A C 1
ATOM 699 O O . HIS A 1 97 ? -15.326 17.279 15.211 1.00 85.50 97 HIS A O 1
ATOM 705 N N . GLY A 1 98 ? -14.045 18.042 16.898 1.00 86.06 98 GLY A N 1
ATOM 706 C CA . GLY A 1 98 ? -14.337 16.962 17.843 1.00 86.06 98 GLY A CA 1
ATOM 707 C C . GLY A 1 98 ? -13.149 16.045 18.125 1.00 86.06 98 GLY A C 1
ATOM 708 O O . GLY A 1 98 ? -12.070 16.193 17.565 1.00 86.06 98 GLY A O 1
ATOM 709 N N . HIS A 1 99 ? -13.351 15.090 19.031 1.00 87.94 99 HIS A N 1
ATOM 710 C CA . HIS A 1 99 ? -12.297 14.172 19.455 1.00 87.94 99 HIS A CA 1
ATOM 711 C C . HIS A 1 99 ? -11.902 13.208 18.333 1.00 87.94 99 HIS A C 1
ATOM 713 O O . HIS A 1 99 ? -12.762 12.655 17.647 1.00 87.94 99 HIS A O 1
ATOM 719 N N . LEU A 1 100 ? -10.599 12.970 18.195 1.00 89.50 100 LEU A N 1
ATOM 720 C CA . LEU A 1 100 ? -10.036 11.990 17.272 1.00 89.50 100 LEU A CA 1
ATOM 721 C C . LEU A 1 100 ? -9.546 10.766 18.049 1.00 89.50 100 LEU A C 1
ATOM 723 O O . LEU A 1 100 ? -9.143 10.878 19.205 1.00 89.50 100 LEU A O 1
ATOM 727 N N . LYS A 1 101 ? -9.554 9.600 17.403 1.00 91.62 101 LYS A N 1
ATOM 728 C CA . LYS A 1 101 ? -8.879 8.386 17.877 1.00 91.62 101 LYS A CA 1
ATOM 729 C C . LYS A 1 101 ? -8.055 7.813 16.721 1.00 91.62 101 LYS A C 1
ATOM 731 O O . LYS A 1 101 ? -8.576 7.762 15.605 1.00 91.62 101 LYS A O 1
ATOM 736 N N . PRO A 1 102 ? -6.802 7.390 16.955 1.00 91.75 102 PRO A N 1
ATOM 737 C CA . PRO A 1 102 ? -6.011 6.751 15.912 1.00 91.75 102 PRO A CA 1
ATOM 738 C C . PRO A 1 102 ? -6.581 5.357 15.608 1.00 91.75 102 PRO A C 1
ATOM 740 O O . PRO A 1 102 ? -7.041 4.656 16.512 1.00 91.75 102 PRO A O 1
ATOM 743 N N . ILE A 1 103 ? -6.557 4.965 14.332 1.00 94.00 103 ILE A N 1
ATOM 744 C CA . ILE A 1 103 ? -6.874 3.593 13.903 1.00 94.00 103 ILE A CA 1
ATOM 745 C C . ILE A 1 103 ? -5.576 2.802 13.743 1.00 94.00 103 ILE A C 1
ATOM 747 O O . ILE A 1 103 ? -5.432 1.736 14.327 1.00 94.00 103 ILE A O 1
ATOM 751 N N . VAL A 1 104 ? -4.628 3.345 12.981 1.00 92.38 104 VAL A N 1
ATOM 752 C CA . VAL A 1 104 ? -3.281 2.796 12.792 1.00 92.38 104 VAL A CA 1
ATOM 753 C C . VAL A 1 104 ? -2.274 3.932 12.689 1.00 92.38 104 VAL A C 1
ATOM 755 O O . VAL A 1 104 ? -2.629 5.039 12.274 1.00 92.38 104 VAL A O 1
ATOM 758 N N . THR A 1 105 ? -1.023 3.662 13.043 1.00 89.50 105 THR A N 1
ATOM 759 C CA . THR A 1 105 ? 0.087 4.613 12.909 1.00 89.50 105 THR A CA 1
ATOM 760 C C . THR A 1 105 ? 1.271 3.994 12.170 1.00 89.50 105 THR A C 1
ATOM 762 O O . THR A 1 105 ? 1.410 2.777 12.042 1.00 89.50 105 THR A O 1
ATOM 765 N N . VAL A 1 106 ? 2.126 4.858 11.624 1.00 88.19 106 VAL A N 1
ATOM 766 C CA . VAL A 1 106 ? 3.325 4.441 10.894 1.00 88.19 106 VAL A CA 1
ATOM 767 C C . VAL A 1 106 ? 4.300 3.747 11.845 1.00 88.19 106 VAL A C 1
ATOM 769 O O . VAL A 1 106 ? 4.595 4.264 12.918 1.00 88.19 106 VAL A O 1
ATOM 772 N N . GLY A 1 107 ? 4.820 2.592 11.435 1.00 86.00 107 GLY A N 1
ATOM 773 C CA . GLY A 1 107 ? 5.697 1.735 12.235 1.00 86.00 107 GLY A CA 1
ATOM 774 C C . GLY A 1 107 ? 4.968 0.606 12.965 1.00 86.00 107 GLY A C 1
ATOM 775 O O . GLY A 1 107 ? 5.611 -0.357 13.383 1.00 86.00 107 GLY A O 1
ATOM 776 N N . GLU A 1 108 ? 3.638 0.660 13.072 1.00 91.75 108 GLU A N 1
ATOM 777 C CA . GLU A 1 108 ? 2.879 -0.456 13.624 1.00 91.75 108 GLU A CA 1
ATOM 778 C C . GLU A 1 108 ? 2.870 -1.660 12.678 1.00 91.75 108 GLU A C 1
ATOM 780 O O . GLU A 1 108 ? 2.821 -1.519 11.454 1.00 91.75 108 GLU A O 1
ATOM 785 N N . THR A 1 109 ? 2.902 -2.861 13.251 1.00 92.94 109 THR A N 1
ATOM 786 C CA . THR A 1 109 ? 2.932 -4.119 12.502 1.00 92.94 109 THR A CA 1
ATOM 787 C C . THR A 1 109 ? 1.838 -5.061 12.968 1.00 92.94 109 THR A C 1
ATOM 789 O O . THR A 1 109 ? 1.637 -5.265 14.167 1.00 92.94 109 THR A O 1
ATOM 792 N N . ASP A 1 110 ? 1.139 -5.670 12.013 1.00 94.62 110 ASP A N 1
ATOM 793 C CA . ASP A 1 110 ? 0.251 -6.791 12.300 1.00 94.62 110 ASP A CA 1
ATOM 794 C C . ASP A 1 110 ? 1.093 -8.036 12.631 1.00 94.62 110 ASP A C 1
ATOM 796 O O . ASP A 1 110 ? 1.802 -8.544 11.757 1.00 94.62 110 ASP A O 1
ATOM 800 N N . PRO A 1 111 ? 1.028 -8.569 13.865 1.00 87.62 111 PRO A N 1
ATOM 801 C CA . PRO A 1 111 ? 1.818 -9.734 14.251 1.00 87.62 111 PRO A CA 1
ATOM 802 C C . PRO A 1 111 ? 1.411 -11.022 13.518 1.00 87.62 111 PRO A C 1
ATOM 804 O O . PRO A 1 111 ? 2.190 -11.974 13.499 1.00 87.62 111 PRO A O 1
ATOM 807 N N . ASN A 1 112 ? 0.208 -11.078 12.936 1.00 89.31 112 ASN A N 1
ATOM 808 C CA . ASN A 1 112 ? -0.306 -12.264 12.254 1.00 89.31 112 ASN A CA 1
ATOM 809 C C . ASN A 1 112 ? 0.114 -12.306 10.783 1.00 89.31 112 ASN A C 1
ATOM 811 O O . ASN A 1 112 ? 0.453 -13.374 10.274 1.00 89.31 112 ASN A O 1
ATOM 815 N N . THR A 1 113 ? 0.083 -11.161 10.099 1.00 92.25 113 THR A N 1
ATOM 816 C CA . THR A 1 113 ? 0.400 -11.074 8.662 1.00 92.25 113 THR A CA 1
ATOM 817 C C . THR A 1 113 ? 1.813 -10.567 8.389 1.00 92.25 113 THR A C 1
ATOM 819 O O . THR A 1 113 ? 2.333 -10.772 7.293 1.00 92.25 113 THR A O 1
ATOM 822 N N . GLY A 1 114 ? 2.451 -9.921 9.369 1.00 90.69 114 GLY A N 1
ATOM 823 C CA . GLY A 1 114 ? 3.757 -9.280 9.220 1.00 90.69 114 GLY A CA 1
ATOM 824 C C . GLY A 1 114 ? 3.718 -7.978 8.417 1.00 90.69 114 GLY A C 1
ATOM 825 O O . GLY A 1 114 ? 4.773 -7.459 8.061 1.00 90.69 114 GLY A O 1
ATOM 826 N N . VAL A 1 115 ? 2.529 -7.450 8.102 1.00 92.31 115 VAL A N 1
ATOM 827 C CA . VAL A 1 115 ? 2.386 -6.175 7.390 1.00 92.31 115 VAL A CA 1
ATOM 828 C C . VAL A 1 115 ? 2.701 -5.025 8.339 1.00 92.31 115 VAL A C 1
ATOM 830 O O . VAL A 1 115 ? 1.979 -4.799 9.311 1.00 92.31 115 VAL A O 1
ATOM 833 N N . THR A 1 116 ? 3.766 -4.287 8.032 1.00 92.19 116 THR A N 1
ATOM 834 C CA . THR A 1 116 ? 4.142 -3.047 8.720 1.00 92.19 116 THR A CA 1
ATOM 835 C C . THR A 1 116 ? 3.616 -1.838 7.956 1.00 92.19 116 THR A C 1
ATOM 837 O O . THR A 1 116 ? 3.854 -1.707 6.750 1.00 92.19 116 THR A O 1
ATOM 840 N N . ILE A 1 117 ? 2.930 -0.935 8.657 1.00 92.44 117 ILE A N 1
ATOM 841 C CA . ILE A 1 117 ? 2.457 0.332 8.095 1.00 92.44 117 ILE A CA 1
ATOM 842 C C . ILE A 1 117 ? 3.649 1.271 7.920 1.00 92.44 117 ILE A C 1
ATOM 844 O O . ILE A 1 117 ? 4.396 1.550 8.857 1.00 92.44 117 ILE A O 1
ATOM 848 N N . THR A 1 118 ? 3.852 1.749 6.700 1.00 89.25 118 THR A N 1
ATOM 849 C CA . THR A 1 118 ? 5.000 2.559 6.294 1.00 89.25 118 THR A CA 1
ATOM 850 C C . THR A 1 118 ? 4.549 3.695 5.389 1.00 89.25 118 THR A C 1
ATOM 852 O O . THR A 1 118 ? 3.507 3.581 4.748 1.00 89.25 118 THR A O 1
ATOM 855 N N . GLY A 1 119 ? 5.341 4.764 5.297 1.00 87.50 119 GLY A N 1
ATOM 856 C CA . GLY A 1 119 ? 4.924 5.993 4.618 1.00 87.50 119 GLY A CA 1
ATOM 857 C C . GLY A 1 119 ? 3.784 6.708 5.355 1.00 87.50 119 GLY A C 1
ATOM 858 O O . GLY A 1 119 ? 3.162 6.154 6.260 1.00 87.50 119 GLY A O 1
ATOM 859 N N . VAL A 1 120 ? 3.531 7.963 5.001 1.00 87.81 120 VAL A N 1
ATOM 860 C CA . VAL A 1 120 ? 2.487 8.781 5.635 1.00 87.81 120 VAL A CA 1
ATOM 861 C C . VAL A 1 120 ? 1.126 8.380 5.055 1.00 87.81 120 VAL A C 1
ATOM 863 O O . VAL A 1 120 ? 0.978 8.443 3.842 1.00 87.81 120 VAL A O 1
ATOM 866 N N . PRO A 1 121 ? 0.129 7.946 5.846 1.00 90.25 121 PRO A N 1
ATOM 867 C CA . PRO A 1 121 ? -1.195 7.632 5.308 1.00 90.25 121 PRO A CA 1
ATOM 868 C C . PRO A 1 121 ? -1.814 8.847 4.603 1.00 90.25 121 PRO A C 1
ATOM 870 O O . PRO A 1 121 ? -1.875 9.923 5.195 1.00 90.25 121 PRO A O 1
ATOM 873 N N . ASP A 1 122 ? -2.284 8.665 3.371 1.00 90.75 122 ASP A N 1
ATOM 874 C CA . ASP A 1 122 ? -2.894 9.723 2.553 1.00 90.75 122 ASP A CA 1
ATOM 875 C C . ASP A 1 122 ? -4.314 9.295 2.132 1.00 90.75 122 ASP A C 1
ATOM 877 O O . ASP A 1 122 ? -5.137 8.932 2.979 1.00 90.75 122 ASP A O 1
ATOM 881 N N . GLY A 1 123 ? -4.622 9.330 0.835 1.00 91.88 123 GLY A N 1
ATOM 882 C CA . GLY A 1 123 ? -5.895 8.939 0.262 1.00 91.88 123 GLY A CA 1
ATOM 883 C C . GLY A 1 123 ? -6.393 7.602 0.807 1.00 91.88 123 GLY A C 1
ATOM 884 O O . GLY A 1 123 ? -5.625 6.652 0.985 1.00 91.88 123 GLY A O 1
ATOM 885 N N . MET A 1 124 ? -7.691 7.562 1.108 1.00 94.56 124 MET A N 1
ATOM 886 C CA . MET A 1 124 ? -8.344 6.442 1.768 1.00 94.56 124 MET A CA 1
ATOM 887 C C . MET A 1 124 ? -9.762 6.212 1.246 1.00 94.56 124 MET A C 1
ATOM 889 O O . MET A 1 124 ? -10.444 7.127 0.783 1.00 94.56 124 MET A O 1
ATOM 893 N N . GLY A 1 125 ? -10.228 4.975 1.381 1.00 93.81 125 GLY A N 1
ATOM 894 C CA . GLY A 1 125 ? -11.553 4.539 0.971 1.00 93.81 125 GLY A CA 1
ATOM 895 C C . GLY A 1 125 ? -12.027 3.336 1.783 1.00 93.81 125 GLY A C 1
ATOM 896 O O . GLY A 1 125 ? -11.594 2.213 1.518 1.00 93.81 125 GLY A O 1
ATOM 897 N N . PRO A 1 126 ? -12.910 3.535 2.775 1.00 93.94 126 PRO A N 1
ATOM 898 C CA . PRO A 1 126 ? -13.501 2.430 3.511 1.00 93.94 126 PRO A CA 1
ATOM 899 C C . PRO A 1 126 ? -14.653 1.784 2.731 1.00 93.94 126 PRO A C 1
ATOM 901 O O . PRO A 1 126 ? -15.443 2.475 2.086 1.00 93.94 126 PRO A O 1
ATOM 904 N N . TYR A 1 127 ? -14.803 0.466 2.847 1.00 94.19 127 TYR A N 1
ATOM 905 C CA . TYR A 1 127 ? -15.948 -0.270 2.306 1.00 94.19 127 TYR A CA 1
ATOM 906 C C . TYR A 1 127 ? -16.324 -1.468 3.189 1.00 94.19 127 TYR A C 1
ATOM 908 O O . TYR A 1 127 ? -15.552 -1.902 4.047 1.00 94.19 127 TYR A O 1
ATOM 916 N N . LEU A 1 128 ? -17.538 -1.994 3.003 1.00 95.12 128 LEU A N 1
ATOM 917 C CA . LEU A 1 128 ? -17.958 -3.244 3.639 1.00 95.12 128 LEU A CA 1
ATOM 918 C C . LEU A 1 128 ? -17.346 -4.415 2.874 1.00 95.12 128 LEU A C 1
ATOM 920 O O . LEU A 1 128 ? -17.720 -4.658 1.729 1.00 95.12 128 LEU A O 1
ATOM 924 N N . LEU A 1 129 ? -16.413 -5.121 3.509 1.00 95.38 129 LEU A N 1
ATOM 925 C CA . LEU A 1 129 ? -15.824 -6.335 2.948 1.00 95.38 129 LEU A CA 1
ATOM 926 C C . LEU A 1 129 ? -16.819 -7.501 3.024 1.00 95.38 129 LEU A C 1
ATOM 928 O O . LEU A 1 129 ? -16.936 -8.288 2.090 1.00 95.38 129 LEU A O 1
ATOM 932 N N . ASP A 1 130 ? -17.550 -7.575 4.135 1.00 96.31 130 ASP A N 1
ATOM 933 C CA . ASP A 1 130 ? -18.642 -8.511 4.387 1.00 96.31 130 ASP A CA 1
ATOM 934 C C . ASP A 1 130 ? -19.632 -7.897 5.404 1.00 96.31 130 ASP A C 1
ATOM 936 O O . ASP A 1 130 ? -19.567 -6.700 5.705 1.00 96.31 130 ASP A O 1
ATOM 940 N N . GLU A 1 131 ? -20.592 -8.682 5.910 1.00 97.69 131 GLU A N 1
ATOM 941 C CA . GLU A 1 131 ? -21.614 -8.182 6.845 1.00 97.69 131 GLU A CA 1
ATOM 942 C C . GLU A 1 131 ? -21.029 -7.673 8.177 1.00 97.69 131 GLU A C 1
ATOM 944 O O . GLU A 1 131 ? -21.584 -6.728 8.756 1.00 97.69 131 GLU A O 1
ATOM 949 N N . ASP A 1 132 ? -19.889 -8.226 8.602 1.00 98.44 132 ASP A N 1
ATOM 950 C CA . ASP A 1 132 ? -19.263 -8.036 9.915 1.00 98.44 132 ASP A CA 1
ATOM 951 C C . ASP A 1 132 ? -17.898 -7.324 9.843 1.00 98.44 132 ASP A C 1
ATOM 953 O O . ASP A 1 132 ? -17.269 -7.065 10.878 1.00 98.44 132 ASP A O 1
ATOM 957 N N . THR A 1 133 ? -17.409 -7.013 8.640 1.00 98.50 133 THR A N 1
ATOM 958 C CA . THR A 1 133 ? -16.070 -6.462 8.408 1.00 98.50 133 THR A CA 1
ATOM 959 C C . THR A 1 133 ? -16.115 -5.204 7.551 1.00 98.50 133 THR A C 1
ATOM 961 O O . THR A 1 133 ? -16.587 -5.210 6.413 1.00 98.50 133 THR A O 1
ATOM 964 N N . VAL A 1 134 ? -15.549 -4.121 8.081 1.00 98.25 134 VAL A N 1
ATOM 965 C CA . VAL A 1 134 ? -15.200 -2.926 7.304 1.00 98.25 134 VAL A CA 1
ATOM 966 C C . VAL A 1 134 ? -13.722 -3.017 6.955 1.00 98.25 134 VAL A C 1
ATOM 968 O O . VAL A 1 134 ? -12.903 -3.183 7.856 1.00 98.25 134 VAL A O 1
ATOM 971 N N . ARG A 1 135 ? -13.370 -2.868 5.677 1.00 97.94 135 ARG A N 1
ATOM 972 C CA . ARG A 1 135 ? -11.980 -2.650 5.272 1.00 97.94 135 ARG A CA 1
ATOM 973 C C . ARG A 1 135 ? -11.747 -1.165 5.064 1.00 97.94 135 ARG A C 1
ATOM 975 O O . ARG A 1 135 ? -12.424 -0.547 4.247 1.00 97.94 135 ARG A O 1
ATOM 982 N N . LEU A 1 136 ? -10.765 -0.609 5.765 1.00 97.19 136 LEU A N 1
ATOM 983 C CA . LEU A 1 136 ? -10.169 0.677 5.426 1.00 97.19 136 LEU A CA 1
ATOM 984 C C . LEU A 1 136 ? -9.029 0.426 4.441 1.00 97.19 136 LEU A C 1
ATOM 986 O O . LEU A 1 136 ? -8.013 -0.155 4.820 1.00 97.19 136 LEU A O 1
ATOM 990 N N . VAL A 1 137 ? -9.199 0.849 3.190 1.00 96.75 137 VAL A N 1
ATOM 991 C CA . VAL A 1 137 ? -8.092 0.910 2.231 1.00 96.75 137 VAL A CA 1
ATOM 992 C C . VAL A 1 137 ? -7.481 2.294 2.304 1.00 96.75 137 VAL A C 1
ATOM 994 O O . VAL A 1 137 ? -8.216 3.279 2.319 1.00 96.75 137 VAL A O 1
ATOM 997 N N . PHE A 1 138 ? -6.161 2.374 2.355 1.00 96.12 138 PHE A N 1
ATOM 998 C CA . PHE A 1 138 ? -5.451 3.639 2.256 1.00 96.12 138 PHE A CA 1
ATOM 999 C C . PHE A 1 138 ? -4.096 3.424 1.610 1.00 96.12 138 PHE A C 1
ATOM 1001 O O . PHE A 1 138 ? -3.452 2.390 1.803 1.00 96.12 138 PHE A O 1
ATOM 1008 N N . GLN A 1 139 ? -3.666 4.407 0.838 1.00 94.94 139 GLN A N 1
ATOM 1009 C CA . GLN A 1 139 ? -2.293 4.457 0.362 1.00 94.94 139 GLN A CA 1
ATOM 1010 C C . GLN A 1 139 ? -1.408 5.187 1.360 1.00 94.94 139 GLN A C 1
ATOM 1012 O O . GLN A 1 139 ? -1.884 5.996 2.163 1.00 94.94 139 GLN A O 1
ATOM 1017 N N . SER A 1 140 ? -0.114 4.927 1.276 1.00 92.25 140 SER A N 1
ATOM 1018 C CA . SER A 1 140 ? 0.882 5.724 1.961 1.00 92.25 140 SER A CA 1
ATOM 1019 C C . SER A 1 140 ? 1.689 6.565 0.991 1.00 92.25 140 SER A C 1
ATOM 1021 O O . SER A 1 140 ? 2.113 6.092 -0.057 1.00 92.25 140 SER A O 1
ATOM 1023 N N . GLU A 1 141 ? 1.943 7.804 1.379 1.00 91.06 141 GLU A N 1
ATOM 1024 C CA . GLU A 1 141 ? 2.911 8.675 0.754 1.00 91.06 141 GLU A CA 1
ATOM 1025 C C . GLU A 1 141 ? 4.323 8.296 1.220 1.00 91.06 141 GLU A C 1
ATOM 1027 O O . GLU A 1 141 ? 4.661 8.327 2.411 1.00 91.06 141 GLU A O 1
ATOM 1032 N N . SER A 1 142 ? 5.182 7.962 0.262 1.00 89.50 142 SER A N 1
ATOM 1033 C CA . SER A 1 142 ? 6.609 7.788 0.487 1.00 89.50 142 SER A CA 1
ATOM 1034 C C . SER A 1 142 ? 7.412 8.214 -0.733 1.00 89.50 142 SER A C 1
ATOM 1036 O O . SER A 1 142 ? 7.112 7.861 -1.868 1.00 89.50 142 SER A O 1
ATOM 1038 N N . TYR A 1 143 ? 8.500 8.932 -0.477 1.00 85.00 143 TYR A N 1
ATOM 1039 C CA . TYR A 1 143 ? 9.452 9.363 -1.501 1.00 85.00 143 TYR A CA 1
ATOM 1040 C C . TYR A 1 143 ? 10.555 8.319 -1.744 1.00 85.00 143 TYR A C 1
ATOM 1042 O O . TYR A 1 143 ? 11.477 8.555 -2.527 1.00 85.00 143 TYR A O 1
ATOM 1050 N N . GLY A 1 144 ? 10.475 7.169 -1.063 1.00 83.75 144 GLY A N 1
ATOM 1051 C CA . GLY A 1 144 ? 11.378 6.039 -1.237 1.00 83.75 144 GLY A CA 1
ATOM 1052 C C . GLY A 1 144 ? 12.861 6.446 -1.207 1.00 83.75 144 GLY A C 1
ATOM 1053 O O . GLY A 1 144 ? 13.289 7.175 -0.306 1.00 83.75 144 GLY A O 1
ATOM 1054 N N . PRO A 1 145 ? 13.667 6.017 -2.194 1.00 84.69 145 PRO A N 1
ATOM 1055 C CA . PRO A 1 145 ? 15.099 6.317 -2.233 1.00 84.69 145 PRO A CA 1
ATOM 1056 C C . PRO A 1 145 ? 15.457 7.814 -2.336 1.00 84.69 145 PRO A C 1
ATOM 1058 O O . PRO A 1 145 ? 16.606 8.174 -2.080 1.00 84.69 145 PRO A O 1
ATOM 1061 N N . LEU A 1 146 ? 14.511 8.702 -2.681 1.00 80.56 146 LEU A N 1
ATOM 1062 C CA . LEU A 1 146 ? 14.781 10.135 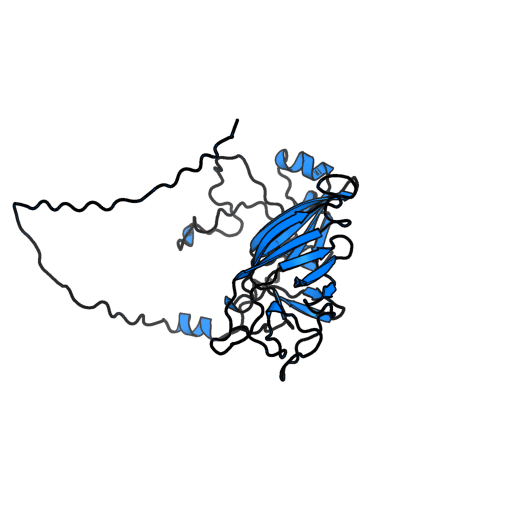-2.882 1.00 80.56 146 LEU A CA 1
ATOM 1063 C C . LEU A 1 146 ? 15.053 10.899 -1.577 1.00 80.56 146 LEU A C 1
ATOM 1065 O O . LEU A 1 146 ? 15.806 11.871 -1.582 1.00 80.56 146 LEU A O 1
ATOM 1069 N N . THR A 1 147 ? 14.472 10.478 -0.450 1.00 70.81 147 THR A N 1
ATOM 1070 C CA . THR A 1 147 ? 14.596 11.180 0.848 1.00 70.81 147 THR A CA 1
ATOM 1071 C C . THR A 1 147 ? 15.430 10.414 1.880 1.00 70.81 147 THR A C 1
ATOM 1073 O O . THR A 1 147 ? 15.406 10.746 3.063 1.00 70.81 147 THR A O 1
ATOM 1076 N N . ALA A 1 148 ? 16.224 9.435 1.428 1.00 62.66 148 ALA A N 1
ATOM 1077 C CA . ALA A 1 148 ? 17.102 8.558 2.220 1.00 62.66 148 ALA A CA 1
ATOM 1078 C C . ALA A 1 148 ? 16.411 7.537 3.152 1.00 62.66 148 ALA A C 1
ATOM 1080 O O . ALA A 1 148 ? 17.114 6.766 3.814 1.00 62.66 148 ALA A O 1
ATOM 1081 N N . TYR A 1 149 ? 15.075 7.491 3.178 1.00 72.56 149 TYR A N 1
ATOM 1082 C CA . TYR A 1 149 ? 14.288 6.549 3.976 1.00 72.56 149 TYR A CA 1
ATOM 1083 C C . TYR A 1 149 ? 13.481 5.626 3.058 1.00 72.56 149 TYR A C 1
ATOM 1085 O O . TYR A 1 149 ? 12.348 5.922 2.688 1.00 72.56 149 TYR A O 1
ATOM 1093 N N . GLU A 1 150 ? 14.071 4.488 2.694 1.00 85.69 150 GLU A N 1
ATOM 1094 C CA . GLU A 1 150 ? 13.316 3.410 2.056 1.00 85.69 150 GLU A CA 1
ATOM 1095 C C . GLU A 1 150 ? 12.376 2.759 3.068 1.00 85.69 150 GLU A C 1
ATOM 1097 O O . GLU A 1 150 ? 12.720 2.528 4.234 1.00 85.69 150 GLU A O 1
ATOM 1102 N N . THR A 1 151 ? 11.173 2.470 2.599 1.00 89.00 151 THR A N 1
ATOM 1103 C CA . THR A 1 151 ? 10.155 1.776 3.370 1.00 89.00 151 THR A CA 1
ATOM 1104 C C . THR A 1 151 ? 10.368 0.266 3.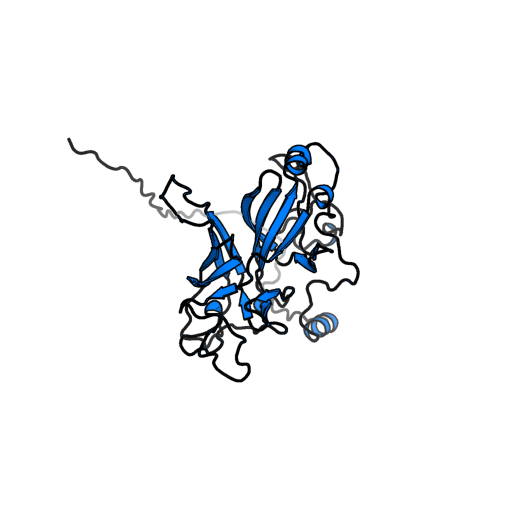313 1.00 89.00 151 THR A C 1
ATOM 1106 O O . THR A 1 151 ? 11.110 -0.249 2.468 1.00 89.00 151 THR A O 1
ATOM 1109 N N . TYR A 1 152 ? 9.720 -0.468 4.218 1.00 88.00 152 TYR A N 1
ATOM 1110 C CA . TYR A 1 152 ? 9.777 -1.928 4.218 1.00 88.00 152 TYR A CA 1
ATOM 1111 C C . TYR A 1 152 ? 9.325 -2.500 2.880 1.00 88.00 152 TYR A C 1
ATOM 1113 O O . TYR A 1 152 ? 8.311 -2.082 2.342 1.00 88.00 152 TYR A O 1
ATOM 1121 N N . THR A 1 153 ? 10.047 -3.487 2.353 1.00 91.81 153 THR A N 1
ATOM 1122 C CA . THR A 1 153 ? 9.662 -4.071 1.069 1.00 91.81 153 THR A CA 1
ATOM 1123 C C . THR A 1 153 ? 8.428 -4.954 1.195 1.00 91.81 153 THR A C 1
ATOM 1125 O O . THR A 1 153 ? 8.315 -5.707 2.164 1.00 91.81 153 THR A O 1
ATOM 1128 N N . TYR A 1 154 ? 7.602 -4.998 0.156 1.00 92.12 154 TYR A N 1
ATOM 1129 C CA . TYR A 1 154 ? 6.621 -6.063 -0.044 1.00 92.12 154 TYR A CA 1
ATOM 1130 C C . TYR A 1 154 ? 6.858 -6.775 -1.375 1.00 92.12 154 TYR A C 1
ATOM 1132 O O . TYR A 1 154 ? 7.564 -6.274 -2.249 1.00 92.12 154 TYR A O 1
ATOM 1140 N N . THR A 1 155 ? 6.339 -7.997 -1.489 1.00 95.25 155 THR A N 1
ATOM 1141 C CA . THR A 1 155 ? 6.548 -8.849 -2.665 1.00 95.25 155 THR A CA 1
ATOM 1142 C C . THR A 1 155 ? 5.274 -8.930 -3.492 1.00 95.25 155 THR A C 1
ATOM 1144 O O . THR A 1 155 ? 4.206 -9.181 -2.941 1.00 95.25 155 THR A O 1
ATOM 1147 N N . VAL A 1 156 ? 5.419 -8.765 -4.803 1.00 96.62 156 VAL A N 1
ATOM 1148 C CA . VAL A 1 156 ? 4.376 -8.925 -5.821 1.00 96.62 156 VAL A CA 1
ATOM 1149 C C . VAL A 1 156 ? 4.846 -9.907 -6.893 1.00 96.62 156 VAL A C 1
ATOM 1151 O O . VAL A 1 156 ? 6.040 -10.228 -6.963 1.00 96.62 156 VAL A O 1
ATOM 1154 N N . ASN A 1 157 ? 3.925 -10.371 -7.742 1.00 97.62 157 ASN A N 1
ATOM 1155 C CA . ASN A 1 157 ? 4.224 -11.192 -8.925 1.00 97.62 157 ASN A CA 1
ATOM 1156 C C . ASN A 1 157 ? 5.153 -12.385 -8.618 1.00 97.62 157 ASN A C 1
ATOM 1158 O O . ASN A 1 157 ? 6.089 -12.663 -9.368 1.00 97.62 157 ASN A O 1
ATOM 1162 N N . ASP A 1 158 ? 4.946 -13.045 -7.474 1.00 90.62 158 ASP A N 1
ATOM 1163 C CA . ASP A 1 158 ? 5.739 -14.188 -7.003 1.00 90.62 158 ASP A CA 1
ATOM 1164 C C . ASP A 1 158 ? 7.263 -13.951 -6.944 1.00 90.62 158 ASP A C 1
ATOM 1166 O O . ASP A 1 158 ? 8.071 -14.835 -7.242 1.00 90.62 158 ASP A O 1
ATOM 1170 N N . GLY A 1 159 ? 7.692 -12.762 -6.506 1.00 95.19 159 GLY A N 1
ATOM 1171 C CA . GLY A 1 159 ? 9.083 -12.553 -6.086 1.00 95.19 159 GLY A CA 1
ATOM 1172 C C . GLY A 1 159 ? 9.700 -11.204 -6.421 1.00 95.19 159 GLY A C 1
ATOM 1173 O O . GLY A 1 159 ? 10.879 -11.017 -6.105 1.00 95.19 159 GLY A O 1
ATOM 1174 N N . VAL A 1 160 ? 8.956 -10.296 -7.053 1.00 97.94 160 VAL A N 1
ATOM 1175 C CA . VAL A 1 160 ? 9.387 -8.918 -7.318 1.00 97.94 160 VAL A CA 1
ATOM 1176 C C . VAL A 1 160 ? 9.157 -8.082 -6.070 1.00 97.94 160 VAL A C 1
ATOM 1178 O O . VAL A 1 160 ? 8.073 -8.111 -5.497 1.00 97.94 160 VAL A O 1
ATOM 1181 N N . LYS A 1 161 ? 10.170 -7.342 -5.631 1.00 97.00 161 LYS A N 1
ATOM 1182 C CA . LYS A 1 161 ? 10.092 -6.510 -4.432 1.00 97.00 161 LYS A CA 1
ATOM 1183 C C . LYS A 1 161 ? 9.865 -5.050 -4.778 1.00 97.00 161 LYS A C 1
ATOM 1185 O O . LYS A 1 161 ? 10.597 -4.493 -5.596 1.00 97.00 161 LYS A O 1
ATOM 1190 N N . PHE A 1 162 ? 8.926 -4.432 -4.074 1.00 94.94 162 PHE A N 1
ATOM 1191 C CA . PHE A 1 162 ? 8.684 -2.995 -4.098 1.00 94.94 162 PHE A CA 1
ATOM 1192 C C . PHE A 1 162 ? 8.975 -2.372 -2.734 1.00 94.94 162 PHE A C 1
ATOM 1194 O O . PHE A 1 162 ? 8.678 -2.975 -1.706 1.00 94.94 162 PHE A O 1
ATOM 1201 N N . THR A 1 163 ? 9.553 -1.171 -2.748 1.00 93.44 163 THR A N 1
ATOM 1202 C CA . THR A 1 163 ? 9.604 -0.213 -1.625 1.00 93.44 163 THR A CA 1
ATOM 1203 C C . THR A 1 163 ? 8.882 1.080 -2.046 1.00 93.44 163 THR A C 1
ATOM 1205 O O . THR A 1 163 ? 8.238 1.123 -3.097 1.00 93.44 163 THR A O 1
ATOM 1208 N N . GLY A 1 164 ? 8.995 2.148 -1.262 1.00 91.88 164 GLY A N 1
ATOM 1209 C CA . GLY A 1 164 ? 8.326 3.424 -1.497 1.00 91.88 164 GLY A CA 1
ATOM 1210 C C . GLY A 1 164 ? 6.895 3.421 -0.968 1.00 91.88 164 GLY A C 1
ATOM 1211 O O . GLY A 1 164 ? 6.658 3.021 0.175 1.00 91.88 164 GLY A O 1
ATOM 1212 N N . SER A 1 165 ? 5.958 3.926 -1.764 1.00 93.56 165 SER A N 1
ATOM 1213 C CA . SER A 1 165 ? 4.540 3.995 -1.390 1.00 93.56 165 SER A CA 1
ATOM 1214 C C . SER A 1 165 ? 3.864 2.629 -1.443 1.00 93.56 165 SER A C 1
ATOM 1216 O O . SER A 1 165 ? 4.203 1.774 -2.264 1.00 93.56 165 SER A O 1
ATOM 1218 N N . HIS A 1 166 ? 2.921 2.400 -0.534 1.00 94.56 166 HIS A N 1
ATOM 1219 C CA . HIS A 1 166 ? 2.193 1.138 -0.403 1.00 94.56 166 HIS A CA 1
ATOM 1220 C C . HIS A 1 166 ? 0.687 1.387 -0.463 1.00 94.56 166 HIS A C 1
ATOM 1222 O O . HIS A 1 166 ? 0.218 2.473 -0.133 1.00 94.56 166 HIS A O 1
ATOM 1228 N N . LEU A 1 167 ? -0.077 0.351 -0.815 1.00 96.62 167 LEU A N 1
ATOM 1229 C CA . LEU A 1 167 ? -1.527 0.333 -0.648 1.00 96.62 167 LEU A CA 1
ATOM 1230 C C . LEU A 1 167 ? -1.904 -0.711 0.403 1.00 96.62 167 LEU A C 1
ATOM 1232 O O . LEU A 1 167 ? -1.693 -1.912 0.211 1.00 96.62 167 LEU A O 1
ATOM 1236 N N . TYR A 1 168 ? -2.473 -0.244 1.506 1.00 97.25 168 TYR A N 1
ATOM 1237 C CA . TYR A 1 168 ? -2.840 -1.053 2.658 1.00 97.25 168 TYR A CA 1
ATOM 1238 C C . TYR A 1 168 ? -4.338 -1.297 2.723 1.00 97.25 168 TYR A C 1
ATOM 1240 O O . TYR A 1 168 ? -5.139 -0.458 2.321 1.00 97.25 168 TYR A O 1
ATOM 1248 N N . GLY A 1 169 ? -4.711 -2.443 3.285 1.00 97.50 169 GLY A N 1
ATOM 1249 C CA . GLY A 1 169 ? -6.065 -2.743 3.726 1.00 97.50 169 GLY A CA 1
ATOM 1250 C C . GLY A 1 169 ? -6.039 -3.135 5.195 1.00 97.50 169 GLY A C 1
ATOM 1251 O O . GLY A 1 169 ? -5.302 -4.046 5.561 1.00 97.50 169 GLY A O 1
ATOM 1252 N N . VAL A 1 170 ? -6.836 -2.470 6.028 1.00 98.25 170 VAL A N 1
ATOM 1253 C CA . VAL A 1 170 ? -7.017 -2.815 7.445 1.00 98.25 170 VAL A CA 1
ATOM 1254 C C . VAL A 1 170 ? -8.453 -3.262 7.657 1.00 98.25 170 VAL A C 1
ATOM 1256 O O . VAL A 1 170 ? -9.389 -2.487 7.457 1.00 98.25 170 VAL A O 1
ATOM 1259 N N . ASP A 1 171 ? -8.617 -4.519 8.056 1.00 98.50 171 ASP A N 1
ATOM 1260 C CA . ASP A 1 171 ? -9.916 -5.124 8.332 1.00 98.50 171 ASP A CA 1
ATOM 1261 C C . ASP A 1 171 ? -10.302 -4.883 9.782 1.00 98.50 171 ASP A C 1
ATOM 1263 O O . ASP A 1 171 ? -9.531 -5.178 10.693 1.00 98.50 171 ASP A O 1
ATOM 1267 N N . MET A 1 172 ? -11.511 -4.382 10.002 1.00 98.50 172 MET A N 1
ATOM 1268 C CA . MET A 1 172 ? -12.031 -4.052 11.322 1.00 98.50 172 MET A CA 1
ATOM 1269 C C . MET A 1 172 ? -13.390 -4.702 11.548 1.00 98.50 172 MET A C 1
ATOM 1271 O O . MET A 1 172 ? -14.218 -4.792 10.640 1.00 98.50 172 MET A O 1
ATOM 1275 N N . ASP A 1 173 ? -13.639 -5.128 12.781 1.00 98.56 173 ASP A N 1
ATOM 1276 C CA . ASP A 1 173 ? -14.962 -5.530 13.240 1.00 98.56 173 ASP A CA 1
ATOM 1277 C C . ASP A 1 173 ? -15.938 -4.357 13.147 1.00 98.56 173 ASP A C 1
ATOM 1279 O O . ASP A 1 173 ? -15.748 -3.303 13.758 1.00 98.56 173 ASP A O 1
ATOM 1283 N N . ARG A 1 174 ? -16.998 -4.547 12.359 1.00 98.38 174 ARG A N 1
ATOM 1284 C CA . ARG A 1 174 ? -17.975 -3.504 12.059 1.00 98.38 174 ARG A CA 1
ATOM 1285 C C . ARG A 1 174 ? -18.739 -3.041 13.299 1.00 98.38 174 ARG A C 1
ATOM 1287 O O . ARG A 1 174 ? -19.022 -1.848 13.417 1.00 98.38 174 ARG A O 1
ATOM 1294 N N . SER A 1 175 ? -19.093 -3.957 14.201 1.00 98.12 175 SER A N 1
ATOM 1295 C CA . SER A 1 175 ? -19.840 -3.612 15.413 1.00 98.12 175 SER A CA 1
ATOM 1296 C C . SER A 1 175 ? -18.962 -2.794 16.351 1.00 98.12 175 SER A C 1
ATOM 1298 O O . SER A 1 175 ? -19.375 -1.732 16.813 1.00 98.12 175 SER A O 1
ATOM 1300 N N . LYS A 1 176 ? -17.721 -3.243 16.572 1.00 98.19 176 LYS A N 1
ATOM 1301 C CA . LYS A 1 176 ? -16.763 -2.533 17.425 1.00 98.19 176 LYS A CA 1
ATOM 1302 C C . LYS A 1 176 ? -16.379 -1.170 16.853 1.00 98.19 176 LYS A C 1
ATOM 1304 O O . LYS A 1 176 ? -16.291 -0.207 17.609 1.00 98.19 176 LYS A O 1
ATOM 1309 N N . LEU A 1 177 ? -16.231 -1.059 15.529 1.00 97.38 177 LEU A N 1
ATOM 1310 C CA . LEU A 1 177 ? -15.996 0.223 14.860 1.00 97.38 177 LEU A CA 1
ATOM 1311 C C . LEU A 1 177 ? -17.144 1.215 15.113 1.00 97.38 177 LEU A C 1
ATOM 1313 O O . LEU A 1 177 ? -16.892 2.391 15.367 1.00 97.38 177 LEU A O 1
ATOM 1317 N N . GLY A 1 178 ? -18.397 0.746 15.105 1.00 96.62 178 GLY A N 1
ATOM 1318 C CA . GLY A 1 178 ? -19.573 1.572 15.406 1.00 96.62 178 GLY A CA 1
ATOM 1319 C C . GLY A 1 178 ? -19.605 2.124 16.838 1.00 96.62 178 GLY A C 1
ATOM 1320 O O . GLY A 1 178 ? -20.194 3.177 17.078 1.00 96.62 178 GLY A O 1
ATOM 1321 N N . GLU A 1 179 ? -18.942 1.451 17.777 1.00 96.69 179 GLU A N 1
ATOM 1322 C CA . GLU A 1 179 ? -18.855 1.847 19.188 1.00 96.69 179 GLU A CA 1
ATOM 1323 C C . GLU A 1 179 ? -17.531 2.543 19.539 1.00 96.69 179 GLU A C 1
ATOM 1325 O O . GLU A 1 179 ? -17.392 3.077 20.640 1.00 96.69 179 GLU A O 1
ATOM 1330 N N . PHE A 1 180 ? -16.565 2.574 18.615 1.00 96.25 180 PHE A N 1
ATOM 1331 C CA . PHE A 1 180 ? -15.172 2.938 18.887 1.00 96.25 180 PHE A CA 1
ATOM 1332 C C . PHE A 1 180 ? -15.000 4.332 19.496 1.00 96.25 180 PHE A C 1
ATOM 1334 O O . PHE A 1 180 ? -14.154 4.527 20.365 1.00 96.25 180 PHE A O 1
ATOM 1341 N N . MET A 1 181 ? -15.823 5.300 19.087 1.00 94.81 181 MET A N 1
ATOM 1342 C CA . MET A 1 181 ? -15.775 6.668 19.621 1.00 94.81 181 MET A CA 1
ATOM 1343 C C . MET A 1 181 ? -16.433 6.818 21.002 1.00 94.81 181 MET A C 1
ATOM 1345 O O . MET A 1 181 ? -16.357 7.889 21.596 1.00 94.81 181 MET A O 1
ATOM 1349 N N . SER A 1 182 ? -17.095 5.775 21.512 1.00 94.81 182 SER A N 1
ATOM 1350 C CA . SER A 1 182 ? -17.834 5.791 22.786 1.00 94.81 182 SER A CA 1
ATOM 1351 C C . SER A 1 182 ? -17.118 5.043 23.917 1.00 94.81 182 SER A C 1
ATOM 1353 O O . SER A 1 182 ? -17.688 4.866 24.993 1.00 94.81 182 SER A O 1
ATOM 1355 N N . ASN A 1 183 ? -15.893 4.573 23.681 1.00 92.44 183 ASN A N 1
ATOM 1356 C CA . ASN A 1 183 ? -15.089 3.834 24.647 1.00 92.44 183 ASN A CA 1
ATOM 1357 C C . ASN A 1 183 ? -13.605 4.232 24.559 1.00 92.44 183 ASN A C 1
ATOM 1359 O O . ASN A 1 183 ? -13.169 4.861 23.593 1.00 92.44 183 ASN A O 1
ATOM 1363 N N . ASP A 1 184 ? -12.821 3.806 25.548 1.00 90.81 184 ASP A N 1
ATOM 1364 C CA . ASP A 1 184 ? -11.391 4.129 25.651 1.00 90.81 184 ASP A CA 1
ATOM 1365 C C . ASP A 1 184 ? -10.480 2.976 25.200 1.00 90.81 184 ASP A C 1
ATOM 1367 O O . ASP A 1 184 ? -9.279 2.990 25.469 1.00 90.81 184 ASP A O 1
ATOM 1371 N N . VAL A 1 185 ? -11.026 1.951 24.528 1.00 94.56 185 VAL A N 1
ATOM 1372 C CA . VAL A 1 185 ? -10.188 0.849 24.036 1.00 94.56 185 VAL A CA 1
ATOM 1373 C C . VAL A 1 185 ? -9.373 1.285 22.807 1.00 94.56 185 VAL A C 1
ATOM 1375 O O . VAL A 1 185 ? -9.861 2.103 22.012 1.00 94.56 185 VAL A O 1
ATOM 1378 N N . PRO A 1 186 ? -8.137 0.772 22.644 1.00 95.38 186 PRO A N 1
ATOM 1379 C CA . PRO A 1 186 ? -7.330 0.994 21.445 1.00 95.38 186 PRO A CA 1
ATOM 1380 C C . PRO A 1 186 ? -7.966 0.343 20.209 1.00 95.38 186 PRO A C 1
ATOM 1382 O O . PRO A 1 186 ? -8.786 -0.572 20.320 1.00 95.38 186 PRO A O 1
ATOM 1385 N N . ALA A 1 187 ? -7.565 0.793 19.017 1.00 96.94 187 ALA A N 1
ATOM 1386 C CA . ALA A 1 187 ? -8.061 0.242 17.755 1.00 96.94 187 ALA A CA 1
ATOM 1387 C C . ALA A 1 187 ? -7.705 -1.243 17.575 1.00 96.94 187 ALA A C 1
ATOM 1389 O O . ALA A 1 187 ? -8.433 -1.974 16.906 1.00 96.94 187 ALA A O 1
ATOM 1390 N N . SER A 1 188 ? -6.649 -1.721 18.235 1.00 96.75 188 SER A N 1
ATOM 1391 C CA . SER A 1 188 ? -6.267 -3.135 18.257 1.00 96.75 188 SER A CA 1
ATOM 1392 C C . SER A 1 188 ? -7.374 -4.075 18.754 1.00 96.75 188 SER A C 1
ATOM 1394 O O . SER A 1 188 ? -7.351 -5.252 18.412 1.00 96.75 188 SER A O 1
ATOM 1396 N N . ASP A 1 189 ? -8.375 -3.589 19.503 1.00 97.38 189 ASP A N 1
ATOM 1397 C CA . ASP A 1 189 ? -9.531 -4.411 19.893 1.00 97.38 189 ASP A CA 1
ATOM 1398 C C . ASP A 1 189 ? -10.512 -4.658 18.730 1.00 97.38 189 ASP A C 1
ATOM 1400 O O . ASP A 1 189 ? -11.212 -5.675 18.714 1.00 97.38 189 ASP A O 1
ATOM 1404 N N . MET A 1 190 ? -10.572 -3.751 17.748 1.00 97.50 190 MET A N 1
ATOM 1405 C CA . MET A 1 190 ? -11.443 -3.878 16.574 1.00 97.50 190 MET A CA 1
ATOM 1406 C C . MET A 1 190 ? -10.722 -4.381 15.321 1.00 97.50 190 MET A C 1
ATOM 1408 O O . MET A 1 190 ? -11.386 -4.915 14.436 1.00 97.50 190 MET A O 1
ATOM 1412 N N . ILE A 1 191 ? -9.399 -4.233 15.223 1.00 98.00 191 ILE A N 1
ATOM 1413 C CA . ILE A 1 191 ? -8.630 -4.677 14.054 1.00 98.00 191 ILE A CA 1
ATOM 1414 C C . ILE A 1 191 ? -8.545 -6.206 14.012 1.00 98.00 191 ILE A C 1
ATOM 1416 O O . ILE A 1 191 ? -8.147 -6.861 14.972 1.00 98.00 191 ILE A O 1
ATOM 1420 N N . LYS A 1 192 ? -8.904 -6.770 12.858 1.00 97.75 192 LYS A N 1
ATOM 1421 C CA . LYS A 1 192 ? -8.817 -8.200 12.550 1.00 97.75 192 LYS A CA 1
ATOM 1422 C C . LYS A 1 192 ? -7.479 -8.551 11.898 1.00 97.75 192 LYS A C 1
ATOM 1424 O O . LYS A 1 192 ? -6.890 -9.564 12.263 1.00 97.75 192 LYS A O 1
ATOM 1429 N N . GLN A 1 193 ? -7.027 -7.739 10.938 1.00 97.50 193 GLN A N 1
ATOM 1430 C CA . GLN A 1 193 ? -5.760 -7.924 10.217 1.00 97.50 193 GLN A CA 1
ATOM 1431 C C . GLN A 1 193 ? -5.390 -6.694 9.369 1.00 97.50 193 GLN A C 1
ATOM 1433 O O . GLN A 1 193 ? -6.260 -5.886 9.032 1.00 97.50 193 GLN A O 1
ATOM 1438 N N . ALA A 1 194 ? -4.128 -6.609 8.948 1.00 97.50 194 ALA A N 1
ATOM 1439 C CA . ALA A 1 194 ? -3.667 -5.781 7.836 1.00 97.50 194 ALA A CA 1
ATOM 1440 C C . ALA A 1 19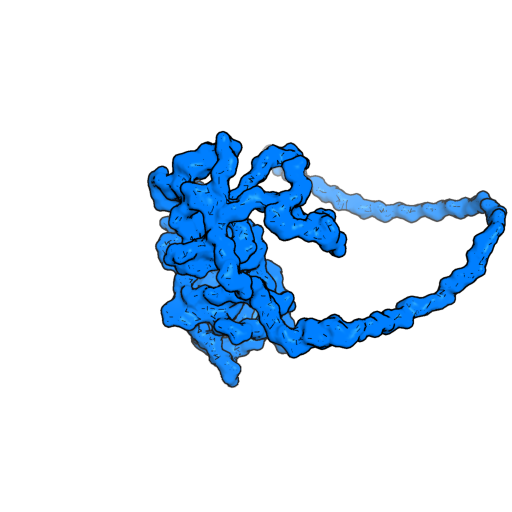4 ? -3.166 -6.626 6.662 1.00 97.50 194 ALA A C 1
ATOM 1442 O O . ALA A 1 194 ? -2.544 -7.674 6.837 1.00 97.50 194 ALA A O 1
ATOM 1443 N N . VAL A 1 195 ? -3.396 -6.130 5.449 1.00 96.31 195 VAL A N 1
ATOM 1444 C CA . VAL A 1 195 ? -2.960 -6.740 4.190 1.00 96.31 195 VAL A CA 1
ATOM 1445 C C . VAL A 1 195 ? -2.319 -5.697 3.277 1.00 96.31 195 VAL A C 1
ATOM 1447 O O . VAL A 1 195 ? -2.707 -4.528 3.289 1.00 96.31 195 VAL A O 1
ATOM 1450 N N . ASN A 1 196 ? -1.384 -6.129 2.428 1.00 95.75 196 ASN A N 1
ATOM 1451 C CA . ASN A 1 196 ? -1.064 -5.379 1.214 1.00 95.75 196 ASN A CA 1
ATOM 1452 C C . ASN A 1 196 ? -2.206 -5.594 0.206 1.00 95.75 196 ASN A C 1
ATOM 1454 O O . ASN A 1 196 ? -2.694 -6.718 0.036 1.00 95.75 196 ASN A O 1
ATOM 1458 N N . MET A 1 197 ? -2.649 -4.515 -0.433 1.00 97.00 197 MET A N 1
ATOM 1459 C CA . MET A 1 197 ? -3.738 -4.522 -1.420 1.00 97.00 197 MET A CA 1
ATOM 1460 C C . MET A 1 197 ? -3.242 -4.684 -2.857 1.00 97.00 197 MET A C 1
ATOM 1462 O O . MET A 1 197 ? -4.049 -4.712 -3.780 1.00 97.00 197 MET A O 1
ATOM 1466 N N . ILE A 1 198 ? -1.929 -4.815 -3.041 1.00 97.25 198 ILE A N 1
ATOM 1467 C CA . ILE A 1 198 ? -1.290 -5.093 -4.322 1.00 97.25 198 ILE A CA 1
ATOM 1468 C C . ILE A 1 198 ? -0.479 -6.378 -4.157 1.00 97.25 198 ILE A C 1
ATOM 1470 O O . ILE A 1 198 ? 0.490 -6.421 -3.402 1.00 97.25 198 ILE A O 1
ATOM 1474 N N . GLU A 1 199 ? -0.901 -7.429 -4.849 1.00 97.38 199 GLU A N 1
ATOM 1475 C CA . GLU A 1 199 ? -0.206 -8.721 -4.933 1.00 97.38 199 GLU A CA 1
ATOM 1476 C C . GLU A 1 199 ? 0.266 -8.997 -6.365 1.00 97.38 199 GLU A C 1
ATOM 1478 O O . GLU A 1 199 ? 1.293 -9.648 -6.571 1.00 97.38 199 GLU A O 1
ATOM 1483 N N . THR A 1 200 ? -0.450 -8.450 -7.353 1.00 98.31 200 THR A N 1
ATOM 1484 C CA . THR A 1 200 ? -0.105 -8.540 -8.773 1.00 98.31 200 THR A CA 1
ATOM 1485 C C . THR A 1 200 ? 0.032 -7.146 -9.378 1.00 98.31 200 THR A C 1
ATOM 1487 O O . THR A 1 200 ? -0.778 -6.271 -9.085 1.00 98.31 200 THR A O 1
ATOM 1490 N N . VAL A 1 201 ? 1.038 -6.928 -10.227 1.00 98.12 201 VAL A N 1
ATOM 1491 C CA . VAL A 1 201 ? 1.278 -5.646 -10.911 1.00 98.12 201 VAL A CA 1
ATOM 1492 C C . VAL A 1 201 ? 1.495 -5.869 -12.400 1.00 98.12 201 VAL A C 1
ATOM 1494 O O . VAL A 1 201 ? 2.407 -6.604 -12.793 1.00 98.12 201 VAL A O 1
ATOM 1497 N N . TYR A 1 202 ? 0.698 -5.181 -13.212 1.00 97.94 202 TYR A N 1
ATOM 1498 C CA . TYR A 1 202 ? 0.878 -5.050 -14.652 1.00 97.94 202 TYR A CA 1
ATOM 1499 C C . TYR A 1 202 ? 1.334 -3.638 -15.006 1.00 97.94 202 TYR A C 1
ATOM 1501 O O . TYR A 1 202 ? 0.794 -2.656 -14.495 1.00 97.94 202 TYR A O 1
ATOM 1509 N N . ASN A 1 203 ? 2.307 -3.548 -15.906 1.00 95.69 203 ASN A N 1
ATOM 1510 C CA . ASN A 1 203 ? 2.760 -2.281 -16.463 1.00 95.69 203 ASN A CA 1
ATOM 1511 C C . ASN A 1 203 ? 1.770 -1.754 -17.528 1.00 95.69 203 ASN A C 1
ATOM 1513 O O . ASN A 1 203 ? 0.808 -2.436 -17.893 1.00 95.69 203 ASN A O 1
ATOM 1517 N N . ALA A 1 204 ? 1.999 -0.553 -18.055 1.00 91.75 204 ALA A N 1
ATOM 1518 C CA . ALA A 1 204 ? 1.135 0.107 -19.035 1.00 91.75 204 ALA A CA 1
ATOM 1519 C C . ALA A 1 204 ? 1.083 -0.621 -20.394 1.00 91.75 204 ALA A C 1
ATOM 1521 O O . ALA A 1 204 ? 0.161 -0.404 -21.182 1.00 91.75 204 ALA A O 1
ATOM 1522 N N . ASN A 1 205 ? 2.030 -1.527 -20.665 1.00 92.19 205 ASN A N 1
ATOM 1523 C CA . ASN A 1 205 ? 1.988 -2.425 -21.824 1.00 92.19 205 ASN A CA 1
ATOM 1524 C C . ASN A 1 205 ? 1.144 -3.693 -21.580 1.00 92.19 205 ASN A C 1
ATOM 1526 O O . ASN A 1 205 ? 0.999 -4.516 -22.485 1.00 92.19 205 ASN A O 1
ATOM 1530 N N . GLY A 1 206 ? 0.575 -3.866 -20.382 1.00 95.25 206 GLY A N 1
ATOM 1531 C CA . GLY A 1 206 ? -0.173 -5.063 -19.994 1.00 95.25 206 GLY A CA 1
ATOM 1532 C C . GLY A 1 206 ? 0.721 -6.267 -19.691 1.00 95.25 206 GLY A C 1
ATOM 1533 O O . GLY A 1 206 ? 0.258 -7.408 -19.720 1.00 95.25 206 GLY A O 1
ATOM 1534 N N . GLU A 1 207 ? 2.003 -6.037 -19.414 1.00 96.94 207 GLU A N 1
ATOM 1535 C CA . GLU A 1 207 ? 2.963 -7.076 -19.059 1.00 96.94 207 GLU A CA 1
ATOM 1536 C C . GLU A 1 207 ? 3.071 -7.194 -17.541 1.00 96.94 207 GLU A C 1
ATOM 1538 O O . GLU A 1 207 ? 3.058 -6.194 -16.823 1.00 96.94 207 GLU A O 1
ATOM 1543 N N . LEU A 1 208 ? 3.214 -8.424 -17.047 1.00 97.94 208 LEU A N 1
ATOM 1544 C CA . LEU A 1 208 ? 3.499 -8.651 -15.636 1.00 97.94 208 LEU A CA 1
ATOM 1545 C C . LEU A 1 208 ? 4.847 -8.008 -15.296 1.00 97.94 208 LEU A C 1
ATOM 1547 O O . LEU A 1 208 ? 5.848 -8.290 -15.960 1.00 97.94 208 LEU A O 1
ATOM 1551 N N . VAL A 1 209 ? 4.883 -7.170 -14.262 1.00 98.38 209 VAL A N 1
ATOM 1552 C CA . VAL A 1 209 ? 6.137 -6.552 -13.827 1.00 98.38 209 VAL A CA 1
ATOM 1553 C C . VAL A 1 209 ? 7.103 -7.632 -13.340 1.00 98.38 209 VAL A C 1
ATOM 1555 O O . VAL A 1 209 ? 6.737 -8.492 -12.537 1.00 98.38 209 VAL A O 1
ATOM 1558 N N . VAL A 1 210 ? 8.345 -7.581 -13.812 1.00 97.94 210 VAL A N 1
ATOM 1559 C CA . VAL A 1 210 ? 9.430 -8.501 -13.450 1.00 97.94 210 VAL A CA 1
ATOM 1560 C C . VAL A 1 210 ? 10.507 -7.777 -12.655 1.00 97.94 210 VAL A C 1
ATOM 1562 O O . VAL A 1 210 ? 10.485 -6.560 -12.512 1.00 97.94 210 VAL A O 1
ATOM 1565 N N . LYS A 1 211 ? 11.487 -8.520 -12.141 1.00 97.62 211 LYS A N 1
ATOM 1566 C CA . LYS A 1 211 ? 12.659 -7.921 -11.498 1.00 97.62 211 LYS A CA 1
ATOM 1567 C C . LYS A 1 211 ? 13.427 -7.039 -12.470 1.00 97.62 211 LYS A C 1
ATOM 1569 O O . LYS A 1 211 ? 13.616 -7.397 -13.633 1.00 97.62 211 LYS A O 1
ATOM 1574 N N . ARG A 1 212 ? 13.929 -5.922 -11.957 1.00 95.38 212 ARG A N 1
ATOM 1575 C CA . ARG A 1 212 ? 14.794 -5.019 -12.706 1.00 95.38 212 ARG A CA 1
ATOM 1576 C C . ARG A 1 212 ? 16.083 -5.723 -13.123 1.00 95.38 212 ARG A C 1
ATOM 1578 O O . ARG A 1 212 ? 16.700 -6.428 -12.327 1.00 95.38 212 ARG A O 1
ATOM 1585 N N . ASN A 1 213 ? 16.520 -5.488 -14.355 1.00 94.75 213 ASN A N 1
ATOM 1586 C CA . ASN A 1 213 ? 17.855 -5.860 -14.806 1.00 94.75 213 ASN A CA 1
ATOM 1587 C C . ASN A 1 213 ? 18.897 -4.930 -14.144 1.00 94.75 213 ASN A C 1
ATOM 1589 O O . ASN A 1 213 ? 18.868 -3.726 -14.402 1.00 94.75 213 ASN A O 1
ATOM 1593 N N . PRO A 1 214 ? 19.810 -5.434 -13.292 1.00 89.06 214 PRO A N 1
ATOM 1594 C CA . PRO A 1 214 ? 20.787 -4.583 -12.611 1.00 89.06 214 PRO A CA 1
ATOM 1595 C C . PRO A 1 214 ? 21.903 -4.086 -13.542 1.00 89.06 214 PRO A C 1
ATOM 1597 O O . PRO A 1 214 ? 22.545 -3.083 -13.238 1.00 89.06 214 PRO A O 1
ATOM 1600 N N . ASP A 1 215 ? 22.124 -4.768 -14.669 1.00 91.69 215 ASP A N 1
ATOM 1601 C CA . ASP A 1 215 ? 23.266 -4.541 -15.560 1.00 91.69 215 ASP A CA 1
ATOM 1602 C C . ASP A 1 215 ? 22.897 -3.741 -16.824 1.00 91.69 215 ASP A C 1
ATOM 1604 O O . ASP A 1 215 ? 23.729 -3.554 -17.715 1.00 91.69 215 ASP A O 1
ATOM 1608 N N . GLY A 1 216 ? 21.648 -3.280 -16.946 1.00 93.25 216 GLY A N 1
ATOM 1609 C CA . GLY A 1 216 ? 21.186 -2.564 -18.132 1.00 93.25 216 GLY A CA 1
ATOM 1610 C C . GLY A 1 216 ? 19.669 -2.381 -18.191 1.00 93.25 216 GLY A C 1
ATOM 1611 O O . GLY A 1 216 ? 18.995 -2.470 -17.165 1.00 93.25 216 GLY A O 1
ATOM 1612 N N . PRO A 1 217 ? 19.109 -2.122 -19.385 1.00 95.81 217 PRO A N 1
ATOM 1613 C CA . PRO A 1 217 ? 17.681 -1.891 -19.526 1.00 95.81 217 PRO A CA 1
ATOM 1614 C C . PRO A 1 217 ? 16.853 -3.140 -19.205 1.00 95.81 217 PRO A C 1
ATOM 1616 O O . PRO A 1 217 ? 17.254 -4.273 -19.497 1.00 95.81 217 PRO A O 1
ATOM 1619 N N . THR A 1 218 ? 15.668 -2.918 -18.639 1.00 96.88 218 THR A N 1
ATOM 1620 C CA . THR A 1 218 ? 14.616 -3.928 -18.477 1.00 96.88 218 THR A CA 1
ATOM 1621 C C . THR A 1 218 ? 13.621 -3.752 -19.618 1.00 96.88 218 THR A C 1
ATOM 1623 O O . THR A 1 218 ? 12.802 -2.848 -19.592 1.00 96.88 218 THR A O 1
ATOM 1626 N N . THR A 1 219 ? 13.724 -4.562 -20.668 1.00 94.88 219 THR A N 1
ATOM 1627 C CA . THR A 1 219 ? 12.987 -4.340 -21.929 1.00 94.88 219 THR A CA 1
ATOM 1628 C C . THR A 1 219 ? 11.634 -5.051 -22.010 1.00 94.88 219 THR A C 1
ATOM 1630 O O . THR A 1 219 ? 10.923 -4.906 -23.000 1.00 94.88 219 THR A O 1
ATOM 1633 N N . THR A 1 220 ? 11.278 -5.837 -20.995 1.00 95.25 220 THR A N 1
ATOM 1634 C CA . THR A 1 220 ? 9.996 -6.547 -20.883 1.00 95.25 220 THR A CA 1
ATOM 1635 C C . THR A 1 220 ? 9.601 -6.579 -19.417 1.00 95.25 220 THR A C 1
ATOM 1637 O O . THR A 1 220 ? 10.446 -6.889 -18.577 1.00 95.25 220 THR A O 1
ATOM 1640 N N . GLY A 1 221 ? 8.344 -6.259 -19.109 1.00 96.19 221 GLY A N 1
ATOM 1641 C CA . GLY A 1 221 ? 7.824 -6.247 -17.742 1.00 96.19 221 GLY A CA 1
ATOM 1642 C C . GLY A 1 221 ? 8.515 -5.225 -16.836 1.00 96.19 221 GLY A C 1
ATOM 1643 O O . GLY A 1 221 ? 8.628 -5.448 -15.633 1.00 96.19 221 GLY A O 1
ATOM 1644 N N . ALA A 1 222 ? 9.043 -4.130 -17.385 1.00 96.25 222 ALA A N 1
ATOM 1645 C CA . ALA A 1 222 ? 9.576 -3.058 -16.553 1.00 96.25 222 ALA A CA 1
ATOM 1646 C C . ALA A 1 222 ? 8.456 -2.385 -15.757 1.00 96.25 222 ALA A C 1
ATOM 1648 O O . ALA A 1 222 ? 7.315 -2.320 -16.219 1.00 96.25 222 ALA A O 1
ATOM 1649 N N . PHE A 1 223 ? 8.791 -1.870 -14.574 1.00 95.25 223 PHE A N 1
ATOM 1650 C CA . PHE A 1 223 ? 7.894 -0.970 -13.867 1.00 95.25 223 PHE A CA 1
ATOM 1651 C C . PHE A 1 223 ? 8.013 0.427 -14.474 1.00 95.25 223 PHE A C 1
ATOM 1653 O O . PHE A 1 223 ? 9.027 1.110 -14.305 1.00 95.25 223 PHE A O 1
ATOM 1660 N N . ASP A 1 224 ? 6.979 0.815 -15.211 1.00 90.31 224 ASP A N 1
ATOM 1661 C CA . ASP A 1 224 ? 7.007 1.952 -16.127 1.00 90.31 224 ASP A CA 1
ATOM 1662 C C . ASP A 1 224 ? 7.274 3.292 -15.422 1.00 90.31 224 ASP A C 1
ATOM 1664 O O . ASP A 1 224 ? 7.936 4.155 -15.998 1.00 90.31 224 ASP A O 1
ATOM 1668 N N . SER A 1 225 ? 6.884 3.448 -14.149 1.00 89.25 225 SER A N 1
ATOM 1669 C CA . SER A 1 225 ? 7.198 4.655 -13.369 1.00 89.25 225 SER A CA 1
ATOM 1670 C C . SER A 1 225 ? 8.711 4.933 -13.318 1.00 89.25 225 SER A C 1
ATOM 1672 O O . SER A 1 225 ? 9.138 6.082 -13.252 1.00 89.25 225 SER A O 1
ATOM 1674 N N . ALA A 1 226 ? 9.553 3.898 -13.381 1.00 91.94 226 ALA A N 1
ATOM 1675 C CA . ALA A 1 226 ? 10.987 4.017 -13.140 1.00 91.94 226 ALA A CA 1
ATOM 1676 C C . ALA A 1 226 ? 11.868 3.954 -14.398 1.00 91.94 226 ALA A C 1
ATOM 1678 O O . ALA A 1 226 ? 13.092 4.083 -14.269 1.00 91.94 226 ALA A O 1
ATOM 1679 N N . VAL A 1 227 ? 11.295 3.743 -15.590 1.00 93.31 227 VAL A N 1
ATOM 1680 C CA . VAL A 1 227 ? 12.070 3.520 -16.822 1.00 93.31 227 VAL A CA 1
ATOM 1681 C C . VAL A 1 227 ? 11.688 4.436 -17.988 1.00 93.31 227 VAL A C 1
ATOM 1683 O O . VAL A 1 227 ? 10.587 4.977 -18.059 1.00 93.31 227 VAL A O 1
ATOM 1686 N N . ASP A 1 228 ? 12.617 4.604 -18.930 1.00 92.56 228 ASP A N 1
ATOM 1687 C CA . ASP A 1 228 ? 12.311 5.141 -20.256 1.00 92.56 228 ASP A CA 1
ATOM 1688 C C . ASP A 1 228 ? 11.677 4.081 -21.176 1.00 92.56 228 ASP A C 1
ATOM 1690 O O . ASP A 1 228 ? 11.590 2.896 -20.856 1.00 92.56 228 ASP A O 1
ATOM 1694 N N . VAL A 1 229 ? 11.289 4.502 -22.382 1.00 89.31 229 VAL A N 1
ATOM 1695 C CA . VAL A 1 229 ? 10.712 3.622 -23.418 1.00 89.31 229 VAL A CA 1
ATOM 1696 C C . VAL A 1 229 ? 11.645 2.494 -23.882 1.00 89.31 229 VAL A C 1
ATOM 1698 O O . VAL A 1 229 ? 11.196 1.567 -24.550 1.00 89.31 229 VAL A O 1
ATOM 1701 N N . ALA A 1 230 ? 12.944 2.583 -23.589 1.00 91.81 230 ALA A N 1
ATOM 1702 C CA . ALA A 1 230 ? 13.933 1.555 -23.893 1.00 91.81 230 ALA A CA 1
ATOM 1703 C C . ALA A 1 230 ? 14.237 0.658 -22.678 1.00 91.81 230 ALA A C 1
ATOM 1705 O O . ALA A 1 230 ? 15.056 -0.255 -22.795 1.00 91.81 230 ALA A O 1
ATOM 1706 N N . GLY A 1 231 ? 13.581 0.886 -21.535 1.00 94.00 231 GLY A N 1
ATOM 1707 C CA . GLY A 1 231 ? 13.753 0.125 -20.304 1.00 94.00 231 GLY A CA 1
ATOM 1708 C C . GLY A 1 231 ? 14.915 0.586 -19.425 1.00 94.00 231 GLY A C 1
ATOM 1709 O O . GLY A 1 231 ? 15.235 -0.100 -18.451 1.00 94.00 231 GLY A O 1
ATOM 1710 N N . ASN A 1 232 ? 15.588 1.694 -19.752 1.00 94.38 232 ASN A N 1
ATOM 1711 C CA . ASN A 1 232 ? 16.655 2.234 -18.909 1.00 94.38 232 ASN A CA 1
ATOM 1712 C C . ASN A 1 232 ? 16.050 2.868 -17.663 1.00 94.38 232 ASN A C 1
ATOM 1714 O O . ASN A 1 232 ? 15.049 3.566 -17.758 1.00 94.38 232 ASN A O 1
ATOM 1718 N N . TYR A 1 233 ? 16.682 2.674 -16.509 1.00 93.62 233 TYR A N 1
ATOM 1719 C CA . TYR A 1 233 ? 16.268 3.337 -15.277 1.00 93.62 233 TYR A CA 1
ATOM 1720 C C . TYR A 1 233 ? 16.493 4.852 -15.372 1.00 93.62 233 TYR A C 1
ATOM 1722 O O . TYR A 1 233 ? 17.578 5.279 -15.768 1.00 93.62 233 TYR A O 1
ATOM 1730 N N . VAL A 1 234 ? 15.490 5.652 -15.003 1.00 93.50 234 VAL A N 1
ATOM 1731 C CA . VAL A 1 234 ? 15.503 7.117 -15.199 1.00 93.50 234 VAL A CA 1
ATOM 1732 C C . VAL A 1 234 ? 15.291 7.937 -13.933 1.00 93.50 234 VAL A C 1
ATOM 1734 O O . VAL A 1 234 ? 15.207 9.158 -14.024 1.00 93.50 234 VAL A O 1
ATOM 1737 N N . LEU A 1 235 ? 15.202 7.318 -12.757 1.00 92.00 235 LEU A N 1
ATOM 1738 C CA . LEU A 1 235 ? 15.047 8.049 -11.494 1.00 92.00 235 LEU A CA 1
ATOM 1739 C C . LEU A 1 235 ? 16.411 8.395 -10.889 1.00 92.00 235 LEU A C 1
ATOM 1741 O O . LEU A 1 235 ? 17.383 7.665 -11.075 1.00 92.00 235 LEU A O 1
ATOM 1745 N N . GLU A 1 236 ? 16.479 9.500 -10.145 1.00 91.94 236 GLU A N 1
ATOM 1746 C CA . GLU A 1 236 ? 17.725 10.009 -9.551 1.00 91.94 236 GLU A CA 1
ATOM 1747 C C . GLU A 1 236 ? 18.342 9.026 -8.539 1.00 91.94 236 GLU A C 1
ATOM 1749 O O . GLU A 1 236 ? 19.565 8.939 -8.407 1.00 91.94 236 GLU A O 1
ATOM 1754 N N . ALA A 1 237 ? 17.504 8.260 -7.837 1.00 89.31 237 ALA A N 1
ATOM 1755 C CA . ALA A 1 237 ? 17.929 7.301 -6.826 1.00 89.31 237 ALA A CA 1
ATOM 1756 C C . ALA A 1 237 ? 17.362 5.906 -7.106 1.00 89.31 237 ALA A C 1
ATOM 1758 O O . ALA A 1 237 ? 16.216 5.752 -7.533 1.00 89.31 237 ALA A O 1
ATOM 1759 N N . MET A 1 238 ? 18.178 4.879 -6.857 1.00 89.75 238 MET A N 1
ATOM 1760 C CA . MET A 1 238 ? 17.794 3.472 -6.992 1.00 89.75 238 MET A CA 1
ATOM 1761 C C . MET A 1 238 ? 17.453 2.866 -5.631 1.00 89.75 238 MET A C 1
ATOM 1763 O O . MET A 1 238 ? 18.159 3.173 -4.669 1.00 89.75 238 MET A O 1
ATOM 1767 N N . PRO A 1 239 ? 16.449 1.972 -5.553 1.00 90.75 239 PRO A N 1
ATOM 1768 C CA . PRO A 1 239 ? 16.182 1.230 -4.331 1.00 90.75 239 PRO A CA 1
ATOM 1769 C C . PRO A 1 239 ? 17.351 0.305 -3.977 1.00 90.75 239 PRO A C 1
ATOM 1771 O O . PRO A 1 239 ? 17.989 -0.279 -4.859 1.00 90.75 239 PRO A O 1
ATOM 1774 N N . THR A 1 240 ? 17.624 0.169 -2.681 1.00 89.56 240 THR A N 1
ATOM 1775 C CA . THR A 1 240 ? 18.744 -0.620 -2.150 1.00 89.56 240 THR A CA 1
ATOM 1776 C C . THR A 1 240 ? 18.379 -2.076 -1.869 1.00 89.56 240 THR A C 1
ATOM 1778 O O . THR A 1 240 ? 19.204 -2.961 -2.099 1.00 89.56 240 THR A O 1
ATOM 1781 N N . GLU A 1 241 ? 17.153 -2.342 -1.405 1.00 88.44 241 GLU A N 1
ATOM 1782 C CA . GLU A 1 241 ? 16.688 -3.690 -1.024 1.00 88.44 241 GLU A CA 1
ATOM 1783 C C . GLU A 1 241 ? 15.545 -4.234 -1.910 1.00 88.44 241 GLU A C 1
ATOM 1785 O O . GLU A 1 241 ? 15.160 -5.404 -1.780 1.00 88.44 241 GLU A O 1
ATOM 1790 N N . ALA A 1 242 ? 15.018 -3.409 -2.821 1.00 94.00 242 ALA A N 1
ATOM 1791 C CA . ALA A 1 242 ? 13.892 -3.724 -3.702 1.00 94.00 242 ALA A CA 1
ATOM 1792 C C . ALA A 1 242 ? 14.278 -3.695 -5.192 1.00 94.00 242 ALA A C 1
ATOM 1794 O O . ALA A 1 242 ? 15.283 -3.100 -5.580 1.00 94.00 242 ALA A O 1
ATOM 1795 N N . ASP A 1 243 ? 13.462 -4.329 -6.036 1.00 96.31 243 ASP A N 1
ATOM 1796 C CA . ASP A 1 243 ? 13.634 -4.291 -7.493 1.00 96.31 243 ASP A CA 1
ATOM 1797 C C . ASP A 1 243 ? 13.175 -2.935 -8.054 1.00 96.31 243 ASP A C 1
ATOM 1799 O O . ASP A 1 243 ? 13.855 -2.338 -8.897 1.00 96.31 243 ASP A O 1
ATOM 1803 N N . TRP A 1 244 ? 12.052 -2.442 -7.524 1.00 95.19 244 TRP A N 1
ATOM 1804 C CA . TRP A 1 244 ? 11.383 -1.201 -7.906 1.00 95.19 244 TRP A CA 1
ATOM 1805 C C . TRP A 1 244 ? 10.902 -0.432 -6.676 1.00 95.19 244 TRP A C 1
ATOM 1807 O O . TRP A 1 244 ? 10.941 -0.928 -5.547 1.00 95.19 244 TRP A O 1
ATOM 1817 N N . HIS A 1 245 ? 10.419 0.785 -6.893 1.00 92.69 245 HIS A N 1
ATOM 1818 C CA . HIS A 1 245 ? 9.684 1.520 -5.879 1.00 92.69 245 HIS A CA 1
ATOM 1819 C C . HIS A 1 245 ? 8.514 2.258 -6.517 1.00 92.69 245 HIS A C 1
ATOM 1821 O O . HIS A 1 245 ? 8.654 2.780 -7.622 1.00 92.69 245 HIS A O 1
ATOM 1827 N N . TYR A 1 246 ? 7.384 2.301 -5.817 1.00 92.44 246 TYR A N 1
ATOM 1828 C CA . TYR A 1 246 ? 6.356 3.291 -6.117 1.00 92.44 246 TYR A CA 1
ATOM 1829 C C . TYR A 1 246 ? 6.853 4.644 -5.618 1.00 92.44 246 TYR A C 1
ATOM 1831 O O . TYR A 1 246 ? 7.381 4.728 -4.503 1.00 92.44 246 TYR A O 1
ATOM 1839 N N . MET A 1 247 ? 6.695 5.696 -6.416 1.00 88.81 247 MET A N 1
ATOM 1840 C CA . MET A 1 247 ? 6.964 7.054 -5.943 1.00 88.81 247 MET A CA 1
ATOM 1841 C C . MET A 1 247 ? 5.862 7.509 -4.974 1.00 88.81 247 MET A C 1
ATOM 1843 O O . MET A 1 247 ? 5.009 6.705 -4.598 1.00 88.81 247 MET A O 1
ATOM 1847 N N . SER A 1 248 ? 5.869 8.778 -4.549 1.00 90.12 248 SER A N 1
ATOM 1848 C CA . SER A 1 248 ? 4.857 9.315 -3.623 1.00 90.12 248 SER A CA 1
ATOM 1849 C C . SER A 1 248 ? 3.456 9.097 -4.199 1.00 90.12 248 SER A C 1
ATOM 1851 O O . SER A 1 248 ? 3.119 9.704 -5.212 1.00 90.12 248 SER A O 1
ATOM 1853 N N . MET A 1 249 ? 2.668 8.204 -3.588 1.00 92.75 249 MET A N 1
ATOM 1854 C CA . MET A 1 249 ? 1.249 8.062 -3.891 1.00 92.75 249 MET A CA 1
ATOM 1855 C C . MET A 1 249 ? 0.490 9.148 -3.141 1.00 92.75 249 MET A C 1
ATOM 1857 O O . MET A 1 249 ? 0.529 9.196 -1.914 1.00 92.75 249 MET A O 1
ATOM 1861 N N . CYS A 1 250 ? -0.246 9.973 -3.869 1.00 88.88 250 CYS A N 1
ATOM 1862 C CA . CYS A 1 250 ? -1.057 11.045 -3.307 1.00 88.88 250 CYS A CA 1
ATOM 1863 C C . CYS A 1 250 ? -2.375 11.102 -4.066 1.00 88.88 250 CYS A C 1
ATOM 1865 O O . CYS A 1 250 ? -2.420 10.793 -5.250 1.00 88.88 250 CYS A O 1
ATOM 1867 N N . SER A 1 251 ? -3.459 11.488 -3.393 1.00 89.00 251 SER A N 1
ATOM 1868 C CA . SER A 1 251 ? -4.823 11.451 -3.934 1.00 89.00 251 SER A CA 1
ATOM 1869 C C . SER A 1 251 ? -5.312 10.048 -4.295 1.00 89.00 251 SER A C 1
ATOM 1871 O O . SER A 1 251 ? -4.620 9.204 -4.864 1.00 89.00 251 SER A O 1
ATOM 1873 N N . SER A 1 252 ? -6.566 9.778 -3.960 1.00 93.88 252 SER A N 1
ATOM 1874 C CA . SER A 1 252 ? -7.150 8.467 -4.202 1.00 93.88 252 SER A CA 1
ATOM 1875 C C . SER A 1 252 ? -8.633 8.551 -4.454 1.00 93.88 252 SER A C 1
ATOM 1877 O O . SER A 1 252 ? -9.284 9.506 -4.024 1.00 93.88 252 SER A O 1
ATOM 1879 N N . HIS A 1 253 ? -9.172 7.507 -5.065 1.00 94.38 253 HIS A N 1
ATOM 1880 C CA . HIS A 1 253 ? -10.606 7.305 -5.118 1.00 94.38 253 HIS A CA 1
ATOM 1881 C C . HIS A 1 253 ? -10.934 5.818 -5.051 1.00 94.38 253 HIS A C 1
ATOM 1883 O O . HIS A 1 253 ? -10.588 5.059 -5.954 1.00 94.38 253 HIS A O 1
ATOM 1889 N N . MET A 1 254 ? -11.645 5.412 -4.001 1.00 94.88 254 MET A N 1
ATOM 1890 C CA . MET A 1 254 ? -12.310 4.114 -3.967 1.00 94.88 254 MET A CA 1
ATOM 1891 C C . MET A 1 254 ? -13.624 4.232 -4.737 1.00 94.88 254 MET A C 1
ATOM 1893 O O . MET A 1 254 ? -14.553 4.913 -4.297 1.00 94.88 254 MET A O 1
ATOM 1897 N N . ALA A 1 255 ? -13.694 3.579 -5.893 1.00 95.06 255 ALA A N 1
ATOM 1898 C CA . ALA A 1 255 ? -14.880 3.488 -6.726 1.00 95.06 255 ALA A CA 1
ATOM 1899 C C . ALA A 1 255 ? -15.545 2.122 -6.529 1.00 95.06 255 ALA A C 1
ATOM 1901 O O . ALA A 1 255 ? -15.050 1.123 -7.058 1.00 95.06 255 ALA A O 1
ATOM 1902 N N . PRO A 1 256 ? -16.682 2.056 -5.815 1.00 93.19 256 PRO A N 1
ATOM 1903 C CA . PRO A 1 256 ? -17.454 0.832 -5.751 1.00 93.19 256 PRO A CA 1
ATOM 1904 C C . PRO A 1 256 ? -17.951 0.420 -7.136 1.00 93.19 256 PRO A C 1
ATOM 1906 O O . PRO A 1 256 ? -18.259 1.268 -7.987 1.00 93.19 256 PRO A O 1
ATOM 1909 N N . LYS A 1 257 ? -18.134 -0.881 -7.327 1.00 95.00 257 LYS A N 1
ATOM 1910 C CA . LYS A 1 257 ? -18.849 -1.429 -8.471 1.00 95.00 257 LYS A CA 1
ATOM 1911 C C . LYS A 1 257 ? -20.179 -0.705 -8.652 1.00 95.00 257 LYS A C 1
ATOM 1913 O O . LYS A 1 257 ? -20.954 -0.543 -7.709 1.00 95.00 257 LYS A O 1
ATOM 1918 N N . HIS A 1 258 ? -20.469 -0.324 -9.893 1.00 95.31 258 HIS A N 1
ATOM 1919 C CA . HIS A 1 258 ? -21.731 0.307 -10.274 1.00 95.31 258 HIS A CA 1
ATOM 1920 C C . HIS A 1 258 ? -22.038 1.561 -9.424 1.00 95.31 258 HIS A C 1
ATOM 1922 O O . HIS A 1 258 ? -23.195 1.806 -9.079 1.00 95.31 258 HIS A O 1
ATOM 1928 N N . GLN A 1 259 ? -21.010 2.353 -9.070 1.00 94.38 259 GLN A N 1
ATOM 1929 C CA . GLN A 1 259 ? -21.109 3.504 -8.155 1.00 94.38 259 GLN A CA 1
ATOM 1930 C C . GLN A 1 259 ? -22.282 4.452 -8.463 1.00 94.38 259 GLN A C 1
ATOM 1932 O O . GLN A 1 259 ? -22.842 5.063 -7.551 1.00 94.38 259 GLN A O 1
ATOM 1937 N N . TRP A 1 260 ? -22.667 4.591 -9.736 1.00 94.88 260 TRP A N 1
ATOM 1938 C CA . TRP A 1 260 ? -23.732 5.504 -10.166 1.00 94.88 260 TRP A CA 1
ATOM 1939 C C . TRP A 1 260 ? -25.067 4.813 -10.475 1.00 94.88 260 TRP A C 1
ATOM 1941 O O . TRP A 1 260 ? -26.005 5.476 -10.916 1.00 94.88 260 TRP A O 1
ATOM 1951 N N . GLY A 1 261 ? -25.174 3.509 -10.223 1.00 94.81 261 GLY A N 1
ATOM 1952 C CA . GLY A 1 261 ? -26.338 2.661 -10.474 1.00 94.81 261 GLY A CA 1
ATOM 1953 C C . GLY A 1 261 ? -25.985 1.441 -11.324 1.00 94.81 261 GLY A C 1
ATOM 1954 O O . GLY A 1 261 ? -24.914 1.376 -11.920 1.00 94.81 261 GLY A O 1
ATOM 1955 N N . GLU A 1 262 ? -26.893 0.465 -11.381 1.00 95.56 262 GLU A N 1
ATOM 1956 C CA . GLU A 1 262 ? -26.649 -0.820 -12.049 1.00 95.56 262 GLU A CA 1
ATOM 1957 C C . GLU A 1 262 ? -26.151 -0.641 -13.494 1.00 95.56 262 GLU A C 1
ATOM 1959 O O . GLU A 1 262 ? -26.807 0.005 -14.313 1.00 95.56 262 GLU A O 1
ATOM 1964 N N . GLY A 1 263 ? -24.975 -1.203 -13.795 1.00 94.94 263 GLY A N 1
ATOM 1965 C CA . GLY A 1 263 ? -24.321 -1.085 -15.102 1.00 94.94 263 GLY A CA 1
ATOM 1966 C C . GLY A 1 263 ? -23.698 0.285 -15.411 1.00 94.94 263 GLY A C 1
ATOM 1967 O O . GLY A 1 263 ? -23.310 0.516 -16.556 1.00 94.94 263 GLY A O 1
ATOM 1968 N N . MET A 1 264 ? -23.599 1.199 -14.436 1.00 96.44 264 MET A N 1
ATOM 1969 C CA . MET A 1 264 ? -22.992 2.528 -14.591 1.00 96.44 264 MET A CA 1
ATOM 1970 C C . MET A 1 264 ? -21.774 2.712 -13.676 1.00 96.44 264 MET A C 1
ATOM 1972 O O . MET A 1 264 ? -21.896 2.751 -12.453 1.00 96.44 264 MET A O 1
ATOM 1976 N N . GLY A 1 265 ? -20.602 2.908 -14.281 1.00 94.69 265 GLY A N 1
ATOM 1977 C CA . GLY A 1 265 ? -19.315 3.005 -13.586 1.00 94.69 265 GLY A CA 1
ATOM 1978 C C . GLY A 1 265 ? -18.434 1.793 -13.864 1.00 94.69 265 GLY A C 1
ATOM 1979 O O . GLY A 1 265 ? -18.536 1.199 -14.938 1.00 94.69 265 GLY A O 1
ATOM 1980 N N . PHE A 1 266 ? -17.570 1.438 -12.913 1.00 95.31 266 PHE A N 1
ATOM 1981 C CA . PHE A 1 266 ? -16.777 0.211 -12.990 1.00 95.31 266 PHE A CA 1
ATOM 1982 C C . PHE A 1 266 ? -17.647 -1.017 -12.703 1.00 95.31 266 PHE A C 1
ATOM 1984 O O . PHE A 1 266 ? -18.586 -0.951 -11.909 1.00 95.31 266 PHE A O 1
ATOM 1991 N N . VAL A 1 267 ? -17.347 -2.135 -13.366 1.00 95.31 267 VAL A N 1
ATOM 1992 C CA . VAL A 1 267 ? -18.024 -3.427 -13.136 1.00 95.31 267 VAL A CA 1
ATOM 1993 C C . VAL A 1 267 ? -17.445 -4.201 -11.949 1.00 95.31 267 VAL A C 1
ATOM 1995 O O . VAL A 1 267 ? -18.070 -5.165 -11.499 1.00 95.31 267 VAL A O 1
ATOM 1998 N N . ASP A 1 268 ? -16.319 -3.723 -11.423 1.00 95.56 268 ASP A N 1
ATOM 1999 C CA . ASP A 1 268 ? -15.586 -4.223 -10.263 1.00 95.56 268 ASP A CA 1
ATOM 2000 C C . ASP A 1 268 ? -15.346 -3.067 -9.278 1.00 95.56 268 ASP A C 1
ATOM 2002 O O . ASP A 1 268 ? -15.490 -1.895 -9.643 1.00 95.56 268 ASP A O 1
ATOM 2006 N N . ASP A 1 269 ? -14.995 -3.395 -8.035 1.00 95.81 269 ASP A N 1
ATOM 2007 C CA . ASP A 1 269 ? -14.527 -2.410 -7.060 1.00 95.81 269 ASP A CA 1
ATOM 2008 C C . ASP A 1 269 ? -13.078 -2.030 -7.387 1.00 95.81 269 ASP A C 1
ATOM 2010 O O . ASP A 1 269 ? -12.190 -2.887 -7.422 1.00 95.81 269 ASP A O 1
ATOM 2014 N N . VAL A 1 270 ? -12.839 -0.742 -7.632 1.00 96.81 270 VAL A N 1
ATOM 2015 C CA . VAL A 1 270 ? -11.535 -0.237 -8.070 1.00 96.81 270 VAL A CA 1
ATOM 2016 C C . VAL A 1 270 ? -11.041 0.824 -7.104 1.00 96.81 270 VAL A C 1
ATOM 2018 O O . VAL A 1 270 ? -11.738 1.798 -6.824 1.00 96.81 270 VAL A O 1
ATOM 2021 N N . TYR A 1 271 ? -9.806 0.668 -6.645 1.00 97.12 271 TYR A N 1
ATOM 2022 C CA . TYR A 1 271 ? -9.090 1.717 -5.940 1.00 97.12 271 TYR A CA 1
ATOM 2023 C C . TYR A 1 271 ? -8.135 2.417 -6.908 1.00 97.12 271 TYR A C 1
ATOM 2025 O O . TYR A 1 271 ? -7.255 1.787 -7.492 1.00 97.12 271 TYR A O 1
ATOM 2033 N N . LEU A 1 272 ? -8.324 3.719 -7.098 1.00 96.12 272 LEU A N 1
ATOM 2034 C CA . LEU A 1 272 ? -7.469 4.558 -7.932 1.00 96.12 272 LEU A CA 1
ATOM 2035 C C . LEU A 1 272 ? -6.500 5.334 -7.046 1.00 96.12 272 LEU A C 1
ATOM 2037 O O . LEU A 1 272 ? -6.928 5.942 -6.065 1.00 96.12 272 LEU A O 1
ATOM 2041 N N . THR A 1 273 ? -5.226 5.360 -7.420 1.00 95.00 273 THR A N 1
ATOM 2042 C CA . THR A 1 273 ? -4.189 6.180 -6.779 1.00 95.00 273 THR A CA 1
ATOM 2043 C C . THR A 1 273 ? -3.216 6.715 -7.818 1.00 95.00 273 THR A C 1
ATOM 2045 O O . THR A 1 273 ? -3.023 6.074 -8.851 1.00 95.00 273 THR A O 1
ATOM 2048 N N . VAL A 1 274 ? -2.627 7.887 -7.591 1.00 92.75 274 VAL A N 1
ATOM 2049 C CA . VAL A 1 274 ? -1.655 8.486 -8.517 1.00 92.75 274 VAL A CA 1
ATOM 2050 C C . VAL A 1 274 ? -0.317 8.688 -7.838 1.00 92.75 274 VAL A C 1
ATOM 2052 O O . VAL A 1 274 ? -0.254 9.015 -6.656 1.00 92.75 274 VAL A O 1
ATOM 2055 N N . GLU A 1 275 ? 0.758 8.517 -8.599 1.00 92.12 275 GLU A N 1
ATOM 2056 C CA . GLU A 1 275 ? 2.060 9.022 -8.185 1.00 92.12 275 GLU A CA 1
ATOM 2057 C C . GLU A 1 275 ? 2.073 10.558 -8.368 1.00 92.12 275 GLU A C 1
ATOM 2059 O O . GLU A 1 275 ? 1.587 11.066 -9.377 1.00 92.12 275 GLU A O 1
ATOM 2064 N N . GLU A 1 276 ? 2.571 11.326 -7.396 1.00 88.31 276 GLU A N 1
ATOM 2065 C CA . GLU A 1 276 ? 2.539 12.803 -7.418 1.00 88.31 276 GLU A CA 1
ATOM 2066 C C . GLU A 1 276 ? 3.932 13.442 -7.482 1.00 88.31 276 GLU A C 1
ATOM 2068 O O . GLU A 1 276 ? 4.099 14.490 -8.110 1.00 88.31 276 GLU A O 1
ATOM 2073 N N . TRP A 1 277 ? 4.954 12.816 -6.895 1.00 86.81 277 TRP A N 1
ATOM 2074 C CA . TRP A 1 277 ? 6.288 13.418 -6.806 1.00 86.81 277 TRP A CA 1
ATOM 2075 C C . TRP A 1 277 ? 7.412 12.467 -7.165 1.00 86.81 277 TRP A C 1
ATOM 2077 O O . TRP A 1 277 ? 7.453 11.335 -6.693 1.00 86.81 277 TRP A O 1
ATOM 2087 N N . THR A 1 278 ? 8.383 12.980 -7.928 1.00 87.31 278 THR A N 1
ATOM 2088 C CA . THR A 1 278 ? 9.620 12.267 -8.252 1.00 87.31 278 THR A CA 1
ATOM 2089 C C . THR A 1 278 ? 10.753 13.189 -8.669 1.00 87.31 278 THR A C 1
ATOM 2091 O O . THR A 1 278 ? 10.514 14.330 -9.069 1.00 87.31 278 THR A O 1
ATOM 2094 N N . ASN A 1 279 ? 11.973 12.648 -8.657 1.00 90.00 279 ASN A N 1
ATOM 2095 C CA . ASN A 1 279 ? 13.125 13.237 -9.324 1.00 90.00 279 ASN A CA 1
ATOM 2096 C C . ASN A 1 279 ? 13.657 12.267 -10.379 1.00 90.00 279 ASN A C 1
ATOM 2098 O O . ASN A 1 279 ? 14.092 11.154 -10.069 1.00 90.00 279 ASN A O 1
ATOM 2102 N N . TYR A 1 280 ? 13.676 12.724 -11.626 1.00 91.00 280 TYR A N 1
ATOM 2103 C CA . TYR A 1 280 ? 14.350 12.025 -12.713 1.00 91.00 280 TYR A CA 1
ATOM 2104 C C . TYR A 1 280 ? 15.848 12.341 -12.714 1.00 91.00 280 TYR A C 1
ATOM 2106 O O . TYR A 1 280 ? 16.260 13.435 -12.317 1.00 91.00 280 TYR A O 1
ATOM 2114 N N . ASP A 1 281 ? 16.662 11.407 -13.209 1.00 90.81 281 ASP A N 1
ATOM 2115 C CA . ASP A 1 281 ? 18.056 11.681 -13.555 1.00 90.81 281 ASP A CA 1
ATOM 2116 C C . ASP A 1 281 ? 18.094 12.923 -14.472 1.00 90.81 281 ASP A C 1
ATOM 2118 O O . ASP A 1 281 ? 17.342 12.981 -15.449 1.00 90.81 281 ASP A O 1
ATOM 2122 N N . PRO A 1 282 ? 18.952 13.925 -14.211 1.00 90.38 282 PRO A N 1
ATOM 2123 C CA . PRO A 1 282 ? 19.044 15.127 -15.043 1.00 90.38 282 PRO A CA 1
ATOM 2124 C C . PRO A 1 282 ? 19.336 14.868 -16.532 1.00 90.38 282 PRO A C 1
ATOM 2126 O O . PRO A 1 282 ? 19.131 15.754 -17.362 1.00 90.38 282 PRO A O 1
ATOM 2129 N N . ASN A 1 283 ? 19.849 13.684 -16.872 1.00 89.69 283 ASN A N 1
ATOM 2130 C CA . ASN A 1 283 ? 20.119 13.235 -18.234 1.00 89.69 283 ASN A CA 1
ATOM 2131 C C . ASN A 1 283 ? 18.982 12.385 -18.825 1.00 89.69 283 ASN A C 1
ATOM 2133 O O . ASN A 1 283 ? 19.052 12.024 -20.003 1.00 89.69 283 ASN A O 1
ATOM 2137 N N . ALA A 1 284 ? 17.949 12.052 -18.047 1.00 89.81 284 ALA A N 1
ATOM 2138 C CA . ALA A 1 284 ? 16.762 11.384 -18.555 1.00 89.81 284 ALA A CA 1
ATOM 2139 C C . ALA A 1 284 ? 16.033 12.316 -19.531 1.00 89.81 284 ALA A C 1
ATOM 2141 O O . ALA A 1 284 ? 15.693 13.456 -19.217 1.00 89.81 284 ALA A O 1
ATOM 2142 N N . THR A 1 285 ? 15.809 11.832 -20.751 1.00 85.31 285 THR A N 1
ATOM 2143 C CA . THR A 1 285 ? 15.213 12.627 -21.842 1.00 85.31 285 THR A CA 1
ATOM 2144 C C . THR A 1 285 ? 13.884 12.072 -22.342 1.00 85.31 285 THR A C 1
ATOM 2146 O O . THR A 1 285 ? 13.188 12.748 -23.097 1.00 85.31 285 THR A O 1
ATOM 2149 N N . ALA A 1 286 ? 13.516 10.866 -21.913 1.00 86.81 286 ALA A N 1
ATOM 2150 C CA . ALA A 1 286 ? 12.252 10.222 -22.225 1.00 86.81 286 ALA A CA 1
ATOM 2151 C C . ALA A 1 286 ? 11.785 9.442 -20.995 1.00 86.81 286 ALA A C 1
ATOM 2153 O O . ALA A 1 286 ? 12.500 8.578 -20.507 1.00 86.81 286 ALA A O 1
ATOM 2154 N N . PHE A 1 287 ? 10.602 9.761 -20.491 1.00 86.81 287 PHE A N 1
ATOM 2155 C CA . PHE A 1 287 ? 9.954 9.074 -19.377 1.00 86.81 287 PHE A CA 1
ATOM 2156 C C . PHE A 1 287 ? 8.450 9.311 -19.487 1.00 86.81 287 PHE A C 1
ATOM 2158 O O . PHE A 1 287 ? 8.014 10.284 -20.109 1.00 86.81 287 PHE A O 1
ATOM 2165 N N . ILE A 1 288 ? 7.655 8.412 -18.918 1.00 81.88 288 ILE A N 1
ATOM 2166 C CA . ILE A 1 288 ? 6.191 8.455 -19.044 1.00 81.88 288 ILE A CA 1
ATOM 2167 C C . ILE A 1 288 ? 5.541 9.534 -18.168 1.00 81.88 288 ILE A C 1
ATOM 2169 O O . ILE A 1 288 ? 4.390 9.898 -18.392 1.00 81.88 288 ILE A O 1
ATOM 2173 N N . GLY A 1 289 ? 6.280 10.051 -17.185 1.00 86.12 289 GLY A N 1
ATOM 2174 C CA . GLY A 1 289 ? 5.752 10.919 -16.141 1.00 86.12 289 GLY A CA 1
ATOM 2175 C C . GLY A 1 289 ? 5.343 10.120 -14.908 1.00 86.12 289 GLY A C 1
ATOM 2176 O O . GLY A 1 289 ? 5.915 9.070 -14.617 1.00 86.12 289 GLY A O 1
ATOM 2177 N N . LEU A 1 290 ? 4.372 10.660 -14.181 1.00 89.44 290 LEU A N 1
ATOM 2178 C CA . LEU A 1 290 ? 3.834 10.076 -12.963 1.00 89.44 290 LEU A CA 1
ATOM 2179 C C . LEU A 1 290 ? 2.547 9.317 -13.308 1.00 89.44 290 LEU A C 1
ATOM 2181 O O . LEU A 1 290 ? 1.575 9.960 -13.723 1.00 89.44 290 LEU A O 1
ATOM 2185 N N . PRO A 1 291 ? 2.534 7.978 -13.223 1.00 90.69 291 PRO A N 1
ATOM 2186 C CA . PRO A 1 291 ? 1.375 7.211 -13.644 1.00 90.69 291 PRO A CA 1
ATOM 2187 C C . PRO A 1 291 ? 0.285 7.147 -12.572 1.00 90.69 291 PRO A C 1
ATOM 2189 O O . PRO A 1 291 ? 0.511 7.390 -11.382 1.00 90.69 291 PRO A O 1
ATOM 2192 N N . MET A 1 292 ? -0.909 6.759 -13.016 1.00 93.50 292 MET A N 1
ATOM 2193 C CA . MET A 1 292 ? -1.984 6.311 -12.140 1.00 93.50 292 MET A CA 1
ATOM 2194 C C . MET A 1 292 ? -1.936 4.785 -12.018 1.00 93.50 292 MET A C 1
ATOM 2196 O O . MET A 1 292 ? -1.558 4.085 -12.957 1.00 93.50 292 MET A O 1
ATOM 2200 N N . HIS A 1 293 ? -2.369 4.262 -10.876 1.00 95.06 293 HIS A N 1
ATOM 2201 C CA . HIS A 1 293 ? -2.577 2.836 -10.659 1.00 95.06 293 HIS A CA 1
ATOM 2202 C C . HIS A 1 293 ? -4.050 2.575 -10.376 1.00 95.06 293 HIS A C 1
ATOM 2204 O O . HIS A 1 293 ? -4.624 3.126 -9.433 1.00 95.06 293 HIS A O 1
ATOM 2210 N N . ALA A 1 294 ? -4.655 1.718 -11.193 1.00 96.69 294 ALA A N 1
ATOM 2211 C CA . ALA A 1 294 ? -5.983 1.178 -10.952 1.00 96.69 294 ALA A CA 1
ATOM 2212 C C . ALA A 1 294 ? -5.850 -0.208 -10.323 1.00 96.69 294 ALA A C 1
ATOM 2214 O O . ALA A 1 294 ? -5.336 -1.132 -10.952 1.00 96.69 294 ALA A O 1
ATOM 2215 N N . VAL A 1 295 ? -6.296 -0.348 -9.078 1.00 97.69 295 VAL A N 1
ATOM 2216 C CA . VAL A 1 295 ? -6.209 -1.597 -8.322 1.00 97.69 295 VAL A CA 1
ATOM 2217 C C . VAL A 1 295 ? -7.581 -2.251 -8.255 1.00 97.69 295 VAL A C 1
ATOM 2219 O O . VAL A 1 295 ? -8.504 -1.702 -7.656 1.00 97.69 295 VAL A O 1
ATOM 2222 N N . ASP A 1 296 ? -7.706 -3.434 -8.852 1.00 97.38 296 ASP A N 1
ATOM 2223 C CA . ASP A 1 296 ? -8.837 -4.330 -8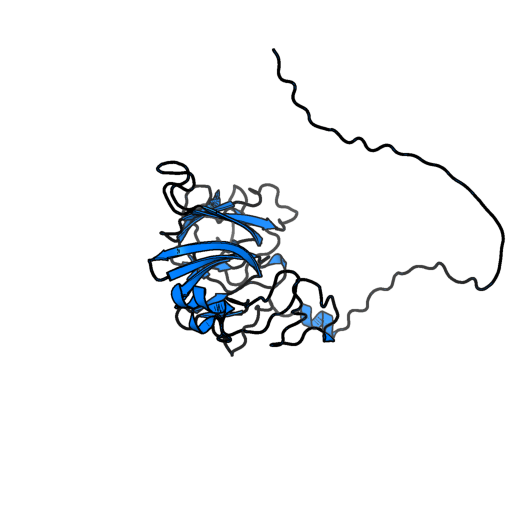.619 1.00 97.38 296 ASP A CA 1
ATOM 2224 C C . ASP A 1 296 ? -8.762 -4.828 -7.174 1.00 97.38 296 ASP A C 1
ATOM 2226 O O . ASP A 1 296 ? -7.839 -5.549 -6.787 1.00 97.38 296 ASP A O 1
ATOM 2230 N N . VAL A 1 297 ? -9.738 -4.421 -6.368 1.00 96.56 297 VAL A N 1
ATOM 2231 C CA . VAL A 1 297 ? -9.751 -4.664 -4.923 1.00 96.56 297 VAL A CA 1
ATOM 2232 C C . VAL A 1 297 ? -9.967 -6.141 -4.591 1.00 96.56 297 VAL A C 1
ATOM 2234 O O . VAL A 1 297 ? -9.457 -6.620 -3.575 1.00 96.56 297 VAL A O 1
ATOM 2237 N N . ALA A 1 298 ? -10.695 -6.874 -5.436 1.00 95.25 298 ALA A N 1
ATOM 2238 C CA . ALA A 1 298 ? -11.002 -8.280 -5.206 1.00 95.25 298 ALA A CA 1
ATOM 2239 C C . ALA A 1 298 ? -9.799 -9.171 -5.520 1.00 95.25 298 ALA A C 1
ATOM 2241 O O . ALA A 1 298 ? -9.505 -10.103 -4.769 1.00 95.25 298 ALA A O 1
ATOM 2242 N N . THR A 1 299 ? -9.098 -8.880 -6.617 1.00 96.81 299 THR A N 1
ATOM 2243 C CA . THR A 1 299 ? -7.943 -9.675 -7.060 1.00 96.81 299 THR A CA 1
ATOM 2244 C C . THR A 1 299 ? -6.603 -9.117 -6.588 1.00 96.81 299 THR A C 1
ATOM 2246 O O . THR A 1 299 ? -5.581 -9.768 -6.791 1.00 96.81 299 THR A O 1
ATOM 2249 N N . LYS A 1 300 ? -6.592 -7.927 -5.967 1.00 97.56 300 LYS A N 1
ATOM 2250 C CA . LYS A 1 300 ? -5.384 -7.195 -5.547 1.00 97.56 300 LYS A CA 1
ATOM 2251 C C . LYS A 1 300 ? -4.393 -7.001 -6.696 1.00 97.56 300 LYS A C 1
ATOM 2253 O O . LYS A 1 300 ? -3.175 -7.118 -6.528 1.00 97.56 300 LYS A O 1
ATOM 2258 N N . THR A 1 301 ? -4.934 -6.739 -7.881 1.00 98.25 301 THR A N 1
ATOM 2259 C CA . THR A 1 301 ? -4.155 -6.545 -9.103 1.00 98.25 301 THR A CA 1
ATOM 2260 C C . THR A 1 301 ? -4.108 -5.068 -9.446 1.00 98.25 301 THR A C 1
ATOM 2262 O O . THR A 1 301 ? -5.144 -4.462 -9.711 1.00 98.25 301 THR A O 1
ATOM 2265 N N . ALA A 1 302 ? -2.908 -4.497 -9.450 1.00 97.56 302 ALA A N 1
ATOM 2266 C CA . ALA A 1 302 ? -2.645 -3.141 -9.898 1.00 97.56 302 ALA A CA 1
ATOM 2267 C C . ALA A 1 302 ? -2.319 -3.118 -11.394 1.00 97.56 302 ALA A C 1
ATOM 2269 O O . ALA A 1 302 ? -1.469 -3.873 -11.871 1.00 97.56 302 ALA A O 1
ATOM 2270 N N . TYR A 1 303 ? -2.959 -2.205 -12.111 1.00 96.75 303 TYR A N 1
ATOM 2271 C CA . TYR A 1 303 ? -2.658 -1.876 -13.497 1.00 96.75 303 TYR A CA 1
ATOM 2272 C C . TYR A 1 303 ? -2.140 -0.444 -13.555 1.00 96.75 303 TYR A C 1
ATOM 2274 O O . TYR A 1 303 ? -2.833 0.480 -13.122 1.00 96.75 303 TYR A O 1
ATOM 2282 N N . THR A 1 304 ? -0.937 -0.258 -14.091 1.00 93.31 304 THR A N 1
ATOM 2283 C CA . THR A 1 304 ? -0.415 1.072 -14.417 1.00 93.31 304 THR A CA 1
ATOM 2284 C C . THR A 1 304 ? -1.159 1.625 -15.634 1.00 93.31 304 THR A C 1
ATOM 2286 O O . THR A 1 304 ? -1.314 0.925 -16.637 1.00 93.31 304 THR A O 1
ATOM 2289 N N . THR A 1 305 ? -1.638 2.867 -15.543 1.00 78.25 305 THR A N 1
ATOM 2290 C CA . THR A 1 305 ? -2.466 3.534 -16.565 1.00 78.25 305 THR A CA 1
ATOM 2291 C C . THR A 1 305 ? -2.001 4.948 -16.861 1.00 78.25 305 THR A C 1
ATOM 2293 O O . THR A 1 305 ? -1.583 5.630 -15.894 1.00 78.25 305 THR A O 1
#